Protein AF-A0A2N1MEB5-F1 (afdb_monomer)

Structure (mmCIF, N/CA/C/O backbone):
data_AF-A0A2N1MEB5-F1
#
_entry.id   AF-A0A2N1MEB5-F1
#
loop_
_atom_site.group_PDB
_atom_site.id
_atom_site.type_symbol
_atom_site.label_atom_id
_atom_site.label_alt_id
_atom_site.label_comp_id
_atom_site.label_asym_id
_atom_site.label_entity_id
_atom_site.label_seq_id
_atom_site.pdbx_PDB_ins_code
_atom_site.Cartn_x
_atom_site.Cartn_y
_atom_site.Cartn_z
_atom_site.occupancy
_atom_site.B_iso_or_equiv
_atom_site.auth_seq_id
_atom_site.auth_comp_id
_atom_site.auth_asym_id
_atom_site.auth_atom_id
_atom_site.pdbx_PDB_model_num
ATOM 1 N N . MET A 1 1 ? -6.907 27.794 24.141 1.00 29.22 1 MET A N 1
ATOM 2 C CA . MET A 1 1 ? -7.083 26.733 25.156 1.00 29.22 1 MET A CA 1
ATOM 3 C C . MET A 1 1 ? -6.067 25.647 24.835 1.00 29.22 1 MET A C 1
ATOM 5 O O . MET A 1 1 ? -6.185 25.024 23.789 1.00 29.22 1 MET A O 1
ATOM 9 N N . PHE A 1 2 ? -4.997 25.529 25.622 1.00 27.97 2 PHE A N 1
ATOM 10 C CA . PHE A 1 2 ? -3.914 24.576 25.359 1.00 27.97 2 PHE A CA 1
ATOM 11 C C . PHE A 1 2 ? -4.475 23.148 25.402 1.00 27.97 2 PHE A C 1
ATOM 13 O O . PHE A 1 2 ? -4.926 22.703 26.457 1.00 27.97 2 PHE A O 1
ATOM 20 N N . SER A 1 3 ? -4.500 22.436 24.268 1.00 36.69 3 SER A N 1
ATOM 21 C CA . SER A 1 3 ? -4.879 21.024 24.273 1.00 36.69 3 SER A CA 1
ATOM 22 C C . SER A 1 3 ? -3.822 20.273 25.074 1.00 36.69 3 SER A C 1
ATOM 24 O O . SER A 1 3 ? -2.662 20.216 24.660 1.00 36.69 3 SER A O 1
ATOM 26 N N . LYS A 1 4 ? -4.200 19.707 26.224 1.00 45.84 4 LYS A N 1
ATOM 27 C CA . LYS A 1 4 ? -3.381 18.687 26.884 1.00 45.84 4 LYS A CA 1
ATOM 28 C C . LYS A 1 4 ? -3.015 17.655 25.820 1.00 45.84 4 LYS A C 1
ATOM 30 O O . LYS A 1 4 ? -3.915 17.054 25.237 1.00 45.84 4 LYS A O 1
ATOM 35 N N . LYS A 1 5 ? -1.716 17.500 25.544 1.00 54.44 5 LYS A N 1
ATOM 36 C CA . LYS A 1 5 ? -1.195 16.428 24.690 1.00 54.44 5 LYS A CA 1
ATOM 37 C C . LYS A 1 5 ? -1.754 15.128 25.269 1.00 54.44 5 LYS A C 1
ATOM 39 O O . LYS A 1 5 ? -1.428 14.782 26.403 1.00 54.44 5 LYS A O 1
ATOM 44 N N . GLN A 1 6 ? -2.683 14.491 24.558 1.00 63.91 6 GLN A N 1
ATOM 45 C CA . GLN A 1 6 ? -3.230 13.208 24.983 1.00 63.91 6 GLN A CA 1
ATOM 46 C C . GLN A 1 6 ? -2.066 12.228 25.100 1.00 63.91 6 GLN A C 1
ATOM 48 O O . GLN A 1 6 ? -1.239 12.136 24.191 1.00 63.91 6 GLN A O 1
ATOM 53 N N . ALA A 1 7 ? -1.975 11.538 26.236 1.00 82.44 7 ALA A N 1
ATOM 54 C CA . ALA A 1 7 ? -1.003 10.474 26.408 1.00 82.44 7 ALA A CA 1
ATOM 55 C C . ALA A 1 7 ? -1.419 9.325 25.484 1.00 82.44 7 ALA A C 1
ATOM 57 O O . ALA A 1 7 ? -2.414 8.644 25.740 1.00 82.44 7 ALA A O 1
ATOM 58 N N . ILE A 1 8 ? -0.693 9.182 24.376 1.00 91.81 8 ILE A N 1
ATOM 59 C CA . ILE A 1 8 ? -0.903 8.148 23.370 1.00 91.81 8 ILE A CA 1
ATOM 60 C C . ILE A 1 8 ? 0.360 7.308 23.241 1.00 91.81 8 ILE A C 1
ATOM 62 O O . ILE A 1 8 ? 1.469 7.844 23.197 1.00 91.81 8 ILE A O 1
ATOM 66 N N . GLN A 1 9 ? 0.184 5.994 23.201 1.00 94.44 9 GLN A N 1
ATOM 67 C CA . GLN A 1 9 ? 1.266 5.023 23.177 1.00 94.44 9 GLN A CA 1
ATOM 68 C C . GLN A 1 9 ? 0.944 3.926 22.167 1.00 94.44 9 GLN A C 1
ATOM 70 O O . GLN A 1 9 ? -0.133 3.331 22.208 1.00 94.44 9 GLN A O 1
ATOM 75 N N . LEU A 1 10 ? 1.892 3.630 21.282 1.00 94.69 10 LEU A N 1
ATOM 76 C CA . LEU A 1 10 ? 1.839 2.442 20.441 1.00 94.69 10 LEU A CA 1
ATOM 77 C C . LEU A 1 10 ? 2.203 1.231 21.313 1.00 94.69 10 LEU A C 1
ATOM 79 O O . LEU A 1 10 ? 3.293 1.175 21.873 1.00 94.69 10 LEU A O 1
ATOM 83 N N . LEU A 1 11 ? 1.259 0.307 21.499 1.00 95.69 11 LEU A N 1
ATOM 84 C CA . LEU A 1 11 ? 1.476 -0.926 22.266 1.00 95.69 11 LEU A CA 1
ATOM 85 C C . LEU A 1 11 ? 1.994 -2.059 21.380 1.00 95.69 11 LEU A C 1
ATOM 87 O O . LEU A 1 11 ? 2.724 -2.925 21.849 1.00 95.69 11 LEU A O 1
ATOM 91 N N . ALA A 1 12 ? 1.564 -2.078 20.118 1.00 94.44 12 ALA A N 1
ATOM 92 C CA . ALA A 1 12 ? 2.041 -3.012 19.112 1.00 94.44 12 ALA A CA 1
ATOM 93 C C . ALA A 1 12 ? 1.973 -2.354 17.733 1.00 94.44 12 ALA A C 1
ATOM 95 O O . ALA A 1 12 ? 0.915 -1.857 17.335 1.00 94.44 12 ALA A O 1
ATOM 96 N N . THR A 1 13 ? 3.079 -2.402 16.993 1.00 90.81 13 THR A N 1
ATOM 97 C CA . THR A 1 13 ? 3.198 -1.871 15.628 1.00 90.81 13 THR A CA 1
ATOM 98 C C . THR A 1 13 ? 2.244 -2.585 14.664 1.00 90.81 13 THR A C 1
ATOM 100 O O . THR A 1 13 ? 1.648 -1.954 13.796 1.00 90.81 13 THR A O 1
ATOM 103 N N . GLY A 1 14 ? 2.028 -3.889 14.858 1.00 94.12 14 GLY A N 1
ATOM 104 C CA . GLY A 1 14 ? 1.216 -4.719 13.969 1.00 94.12 14 GLY A CA 1
ATOM 105 C C . GLY A 1 14 ? 1.955 -5.130 12.691 1.00 94.12 14 GLY A C 1
ATOM 106 O O . GLY A 1 14 ? 3.107 -4.767 12.459 1.00 94.12 14 GLY A O 1
ATOM 107 N N . ASN A 1 15 ? 1.264 -5.892 11.847 1.00 86.12 15 ASN A N 1
ATOM 108 C CA . ASN A 1 15 ? 1.834 -6.550 10.677 1.00 86.12 15 ASN A CA 1
ATOM 109 C C . ASN A 1 15 ? 1.530 -5.788 9.384 1.00 86.12 15 ASN A C 1
ATOM 111 O O . ASN A 1 15 ? 0.366 -5.514 9.058 1.00 86.12 15 ASN A O 1
ATOM 115 N N . LEU A 1 16 ? 2.575 -5.543 8.595 1.00 85.25 16 LEU A N 1
ATOM 116 C CA . LEU A 1 16 ? 2.458 -5.113 7.207 1.00 85.25 16 LEU A CA 1
ATOM 117 C C . LEU A 1 16 ? 2.219 -6.341 6.314 1.00 85.25 16 LEU A C 1
ATOM 119 O O . LEU A 1 16 ? 3.146 -6.989 5.843 1.00 85.25 16 LEU A O 1
ATOM 123 N N . VAL A 1 17 ? 0.953 -6.703 6.108 1.00 86.00 17 VAL A N 1
ATOM 124 C CA . VAL A 1 17 ? 0.573 -7.877 5.303 1.00 86.00 17 VAL A CA 1
ATOM 125 C C . VAL A 1 17 ? 0.560 -7.520 3.809 1.00 86.00 17 VAL A C 1
ATOM 127 O O . VAL A 1 17 ? -0.261 -6.678 3.423 1.00 86.00 17 VAL A O 1
ATOM 130 N N . PRO A 1 18 ? 1.378 -8.158 2.944 1.00 83.25 18 PRO A N 1
ATOM 131 C CA . PRO A 1 18 ? 1.487 -7.770 1.536 1.00 83.25 18 PRO A CA 1
ATOM 132 C C . PRO A 1 18 ? 0.168 -7.817 0.758 1.00 83.25 18 PRO A C 1
ATOM 134 O O . PRO A 1 18 ? -0.134 -6.907 -0.010 1.00 83.25 18 PRO A O 1
ATOM 137 N N . THR A 1 19 ? -0.664 -8.832 0.998 1.00 87.56 19 THR A N 1
ATOM 138 C CA . THR A 1 19 ? -1.962 -8.993 0.319 1.00 87.56 19 THR A CA 1
ATOM 139 C C . THR A 1 19 ? -2.977 -7.907 0.679 1.00 87.56 19 THR A C 1
ATOM 141 O O . THR A 1 19 ? -3.848 -7.602 -0.133 1.00 87.56 19 THR A O 1
ATOM 144 N N . LEU A 1 20 ? -2.855 -7.291 1.859 1.00 91.38 20 LEU A N 1
ATOM 145 C CA . LEU A 1 20 ? -3.718 -6.192 2.302 1.00 91.38 20 LEU A CA 1
ATOM 146 C C . LEU A 1 20 ? -3.175 -4.839 1.834 1.00 91.38 20 LEU A C 1
ATOM 148 O O . LEU A 1 20 ? -3.904 -4.040 1.253 1.00 91.38 20 LEU A O 1
ATOM 152 N N . HIS A 1 21 ? -1.880 -4.604 2.044 1.00 91.44 21 HIS A N 1
ATOM 153 C CA . HIS A 1 21 ? -1.258 -3.298 1.835 1.00 91.44 21 HIS A CA 1
ATOM 154 C C . HIS A 1 21 ? -0.842 -3.059 0.378 1.00 91.44 21 HIS A C 1
ATOM 156 O O . HIS A 1 21 ? -0.811 -1.915 -0.061 1.00 91.44 21 HIS A O 1
ATOM 162 N N . TYR A 1 22 ? -0.577 -4.105 -0.404 1.00 88.56 22 TYR A N 1
ATOM 163 C CA . TYR A 1 22 ? -0.167 -3.981 -1.810 1.00 88.56 22 TYR A CA 1
ATOM 164 C C . TYR A 1 22 ? -1.060 -4.780 -2.774 1.00 88.56 22 TYR A C 1
ATOM 166 O O . TYR A 1 22 ? -0.814 -4.818 -3.979 1.00 88.56 22 TYR A O 1
ATOM 174 N N . GLY A 1 23 ? -2.124 -5.407 -2.261 1.00 89.25 23 GLY A N 1
ATOM 175 C CA . GLY A 1 23 ? -3.100 -6.140 -3.063 1.00 89.25 23 GLY A CA 1
ATOM 176 C C . GLY A 1 23 ? -4.187 -5.259 -3.685 1.00 89.25 23 GLY A C 1
ATOM 177 O O . GLY A 1 23 ? -4.094 -4.033 -3.734 1.00 89.25 23 GLY A O 1
ATOM 178 N N . ILE A 1 24 ? -5.260 -5.911 -4.140 1.00 91.25 24 ILE A N 1
ATOM 179 C CA . ILE A 1 24 ? -6.393 -5.289 -4.851 1.00 91.25 24 ILE A CA 1
ATOM 180 C C . ILE A 1 24 ? -7.007 -4.143 -4.034 1.00 91.25 24 ILE A C 1
ATOM 182 O O . ILE A 1 24 ? -7.263 -3.067 -4.563 1.00 91.25 24 ILE A O 1
ATOM 186 N N . TYR A 1 25 ? -7.200 -4.343 -2.728 1.00 92.81 25 TYR A N 1
ATOM 187 C CA . TYR A 1 25 ? -7.874 -3.378 -1.853 1.00 92.81 25 TYR A CA 1
ATOM 188 C C . TYR A 1 25 ? -6.918 -2.484 -1.056 1.00 92.81 25 TYR A C 1
ATOM 190 O O . TYR A 1 25 ? -7.335 -1.882 -0.066 1.00 92.81 25 TYR A O 1
ATOM 198 N N . ALA A 1 26 ? -5.667 -2.338 -1.511 1.00 92.25 26 ALA A N 1
ATOM 199 C CA . ALA A 1 26 ? -4.652 -1.496 -0.874 1.00 92.25 26 ALA A CA 1
ATOM 200 C C . ALA A 1 26 ? -5.155 -0.079 -0.557 1.00 92.25 26 ALA A C 1
ATOM 202 O O . ALA A 1 26 ? -4.817 0.476 0.482 1.00 92.25 26 ALA A O 1
ATOM 203 N N . ILE A 1 27 ? -6.039 0.486 -1.387 1.00 92.56 27 ILE A N 1
ATOM 204 C CA . ILE A 1 27 ? -6.638 1.812 -1.168 1.00 92.56 27 ILE A CA 1
ATOM 205 C C . ILE A 1 27 ? -7.304 2.001 0.204 1.00 92.56 27 ILE A C 1
ATOM 207 O O . ILE A 1 27 ? -7.408 3.134 0.668 1.00 92.56 27 ILE A O 1
ATOM 211 N N . ASN A 1 28 ? -7.718 0.916 0.864 1.00 93.88 28 ASN A N 1
ATOM 212 C CA . ASN A 1 28 ? -8.342 0.952 2.186 1.00 93.88 28 ASN A CA 1
ATOM 213 C C . ASN A 1 28 ? -7.348 0.770 3.345 1.00 93.88 28 ASN A C 1
ATOM 215 O O . ASN A 1 28 ? -7.719 1.013 4.489 1.00 93.88 28 ASN A O 1
ATOM 219 N N . TRP A 1 29 ? -6.119 0.327 3.069 1.00 95.31 29 TRP A N 1
ATOM 220 C CA . TRP A 1 29 ? -5.112 -0.066 4.066 1.00 95.31 29 TRP A CA 1
ATOM 221 C C . TRP A 1 29 ? -3.995 0.970 4.252 1.00 95.31 29 TRP A C 1
ATOM 223 O O . TRP A 1 29 ? -3.068 0.758 5.031 1.00 95.31 29 TRP A O 1
ATOM 233 N N . TRP A 1 30 ? -4.105 2.116 3.581 1.00 95.06 30 TRP A N 1
ATOM 234 C CA . TRP A 1 30 ? -3.213 3.261 3.745 1.00 95.06 30 TRP A CA 1
ATOM 235 C C . TRP A 1 30 ? -4.012 4.507 4.069 1.00 95.06 30 TRP A C 1
ATOM 237 O O . TRP A 1 30 ? -5.028 4.793 3.429 1.00 95.06 30 TRP A O 1
ATOM 247 N N . MET A 1 31 ? -3.518 5.286 5.024 1.00 94.50 31 MET A N 1
ATOM 248 C CA . MET A 1 31 ? -4.082 6.586 5.332 1.00 94.50 31 MET A CA 1
ATOM 249 C C . MET A 1 31 ? -3.169 7.711 4.872 1.00 94.50 31 MET A C 1
ATOM 251 O O . MET A 1 31 ? -1.968 7.707 5.120 1.00 94.50 31 MET A O 1
ATOM 255 N N . PHE A 1 32 ? -3.780 8.691 4.214 1.00 91.75 32 PHE A N 1
ATOM 256 C CA . PHE A 1 32 ? -3.112 9.866 3.680 1.00 91.75 32 PHE A CA 1
ATOM 257 C C . PHE A 1 32 ? -3.458 11.063 4.560 1.00 91.75 32 PHE A C 1
ATOM 259 O O . PHE A 1 32 ? -4.631 11.422 4.670 1.00 91.75 32 PHE A O 1
ATOM 266 N N . ILE A 1 33 ? -2.453 11.644 5.210 1.00 87.56 33 ILE A N 1
ATOM 267 C CA . ILE A 1 33 ? -2.610 12.760 6.146 1.00 87.56 33 ILE A CA 1
ATOM 268 C C . ILE A 1 33 ? -1.815 13.947 5.626 1.00 87.56 33 ILE A C 1
ATOM 270 O O . ILE A 1 33 ? -0.619 13.837 5.365 1.00 87.56 33 ILE A O 1
ATOM 274 N N . ASP A 1 34 ? -2.462 15.099 5.509 1.00 82.06 34 ASP A N 1
ATOM 275 C CA . ASP A 1 34 ? -1.774 16.326 5.130 1.00 82.06 34 ASP A CA 1
ATOM 276 C C . ASP A 1 34 ? -1.018 16.886 6.340 1.00 82.06 34 ASP A C 1
ATOM 278 O O . ASP A 1 34 ? -1.629 17.293 7.331 1.00 82.06 34 ASP A O 1
ATOM 282 N N . ARG A 1 35 ? 0.316 16.951 6.260 1.00 71.44 35 ARG A N 1
ATOM 283 C CA . ARG A 1 35 ? 1.118 17.709 7.224 1.00 71.44 35 ARG A CA 1
ATOM 284 C C . ARG A 1 35 ? 1.343 19.116 6.690 1.00 71.44 35 ARG A C 1
ATOM 286 O O . ARG A 1 35 ? 1.830 19.314 5.575 1.00 71.44 35 ARG A O 1
ATOM 293 N N . LYS A 1 36 ? 0.975 20.107 7.502 1.00 61.53 36 LYS A N 1
ATOM 294 C CA . LYS A 1 36 ? 1.314 21.508 7.249 1.00 61.53 36 LYS A CA 1
ATOM 295 C C . LYS A 1 36 ? 2.752 21.731 7.701 1.00 61.53 36 LYS A C 1
ATOM 297 O O . LYS A 1 36 ? 2.992 21.858 8.897 1.00 61.53 36 LYS A O 1
ATOM 302 N N . MET A 1 37 ? 3.679 21.775 6.753 1.00 55.97 37 MET A N 1
ATOM 303 C CA . MET A 1 37 ? 5.021 22.302 6.988 1.00 55.97 37 MET A CA 1
ATOM 304 C C . MET A 1 37 ? 5.058 23.774 6.553 1.00 55.97 37 MET A C 1
ATOM 306 O O . MET A 1 37 ? 4.229 24.187 5.733 1.00 55.97 37 MET A O 1
ATOM 310 N N . PRO A 1 38 ? 5.984 24.595 7.079 1.00 43.81 38 PRO A N 1
ATOM 311 C CA . PRO A 1 38 ? 6.250 25.906 6.504 1.00 43.81 38 PRO A CA 1
ATOM 312 C C . PRO A 1 38 ? 6.595 25.731 5.016 1.00 43.81 38 PRO A C 1
ATOM 314 O O . PRO A 1 38 ? 7.502 24.982 4.678 1.00 43.81 38 PRO A O 1
ATOM 317 N N . ASN A 1 39 ? 5.842 26.400 4.144 1.00 45.47 39 ASN A N 1
ATOM 318 C CA . ASN A 1 39 ? 6.029 26.490 2.687 1.00 45.47 39 ASN A CA 1
ATOM 319 C C . ASN A 1 39 ? 5.695 25.263 1.815 1.00 45.47 39 ASN A C 1
ATOM 321 O O . ASN A 1 39 ? 5.613 25.436 0.602 1.00 45.47 39 ASN A O 1
ATOM 325 N N . GLU A 1 40 ? 5.374 24.087 2.367 1.00 52.78 40 GLU A N 1
ATOM 326 C CA . GLU A 1 40 ? 4.917 22.936 1.567 1.00 52.78 40 GLU A CA 1
ATOM 327 C C . GLU A 1 40 ? 3.796 22.125 2.239 1.00 52.78 40 GLU A C 1
ATOM 329 O O . GLU A 1 40 ? 3.807 21.848 3.442 1.00 52.78 40 GLU A O 1
ATOM 334 N N . LYS A 1 41 ? 2.815 21.690 1.435 1.00 56.75 41 LYS A N 1
ATOM 335 C CA . LYS A 1 41 ? 1.862 20.644 1.832 1.00 56.75 41 LYS A CA 1
ATOM 336 C C . LYS A 1 41 ? 2.467 19.292 1.481 1.00 56.75 41 LYS A C 1
ATOM 338 O O . LYS A 1 41 ? 2.412 18.878 0.325 1.00 56.75 41 LYS A O 1
ATOM 343 N N . LYS A 1 42 ? 3.006 18.589 2.476 1.00 68.19 42 LYS A N 1
ATOM 344 C CA . LYS A 1 42 ? 3.476 17.213 2.296 1.00 68.19 42 LYS A CA 1
ATOM 345 C C . LYS A 1 42 ? 2.400 16.252 2.784 1.00 68.19 42 LYS A C 1
ATOM 347 O O . LYS A 1 42 ? 2.045 16.248 3.963 1.00 68.19 42 LYS A O 1
ATOM 352 N N . GLN A 1 43 ? 1.864 15.449 1.870 1.00 79.69 43 GLN A N 1
ATOM 353 C CA . GLN A 1 43 ? 0.954 14.369 2.225 1.00 79.69 43 GLN A CA 1
ATOM 354 C C . GLN A 1 43 ? 1.773 13.173 2.715 1.00 79.69 43 GLN A C 1
ATOM 356 O O . GLN A 1 43 ? 2.640 12.664 2.007 1.00 79.69 43 GLN A O 1
ATOM 361 N N . MET A 1 44 ? 1.511 12.741 3.941 1.00 84.88 44 MET A N 1
ATOM 362 C CA . MET A 1 44 ? 2.125 11.574 4.553 1.00 84.88 44 MET A CA 1
ATOM 363 C C . MET A 1 44 ? 1.241 10.351 4.321 1.00 84.88 44 MET A C 1
ATOM 365 O O . MET A 1 44 ? 0.037 10.412 4.558 1.00 84.88 44 MET A O 1
ATOM 369 N N . CYS A 1 45 ? 1.839 9.249 3.877 1.00 90.94 45 CYS A N 1
ATOM 370 C CA . CYS A 1 45 ? 1.173 7.960 3.726 1.00 90.94 45 CYS A CA 1
ATOM 371 C C . CYS A 1 45 ? 1.557 7.067 4.908 1.00 90.94 45 CYS A C 1
ATOM 373 O O . CYS A 1 45 ? 2.743 6.915 5.187 1.00 90.94 45 CYS A O 1
ATOM 375 N N . ILE A 1 46 ? 0.573 6.524 5.623 1.00 94.19 46 ILE A N 1
ATOM 376 C CA . ILE A 1 46 ? 0.781 5.728 6.838 1.00 94.19 46 ILE A CA 1
ATOM 377 C C . ILE A 1 46 ? 0.027 4.400 6.695 1.00 94.19 46 ILE A C 1
ATOM 379 O O . ILE A 1 46 ? -1.166 4.428 6.373 1.00 94.19 46 ILE A O 1
ATOM 383 N N . PRO A 1 47 ? 0.676 3.243 6.920 1.00 95.06 47 PRO A N 1
ATOM 384 C CA . PRO A 1 47 ? 0.013 1.949 6.814 1.00 95.06 47 PRO A CA 1
ATOM 385 C C . PRO A 1 47 ? -0.940 1.713 7.989 1.00 95.06 47 PRO A C 1
ATOM 387 O O . PRO A 1 47 ? -0.612 1.979 9.146 1.00 95.06 47 PRO A O 1
ATOM 390 N N . LEU A 1 48 ? -2.108 1.145 7.701 1.00 96.88 48 LEU A N 1
ATOM 391 C CA . LEU A 1 48 ? -3.058 0.664 8.703 1.00 96.88 48 LEU A CA 1
ATOM 392 C C . LEU A 1 48 ? -2.752 -0.803 9.022 1.00 96.88 48 LEU A C 1
ATOM 394 O O . LEU A 1 48 ? -3.421 -1.712 8.544 1.00 96.88 48 LEU A O 1
ATOM 398 N N . ARG A 1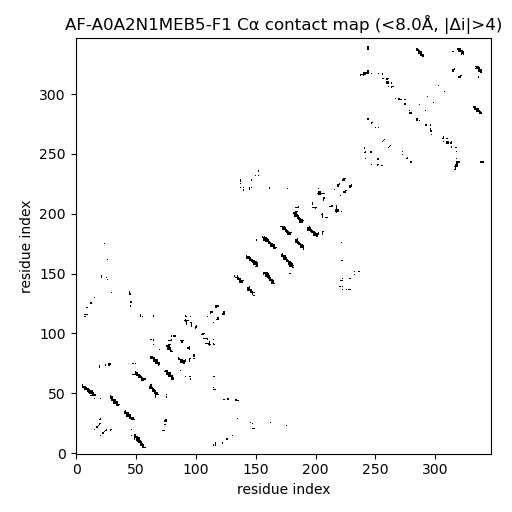 49 ? -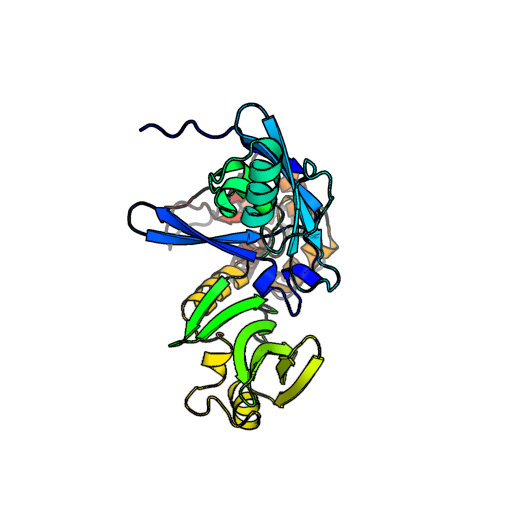1.708 -1.043 9.817 1.00 95.12 49 ARG A N 1
ATOM 399 C CA . ARG A 1 49 ? -1.170 -2.392 10.045 1.00 95.12 49 ARG A CA 1
ATOM 400 C C . ARG A 1 49 ? -2.162 -3.319 10.750 1.00 95.12 49 ARG A C 1
ATOM 402 O O . ARG A 1 49 ? -2.828 -2.940 11.715 1.00 95.12 49 ARG A O 1
ATOM 409 N N . LEU A 1 50 ? -2.212 -4.576 10.312 1.00 94.69 50 LEU A N 1
ATOM 410 C CA . LEU A 1 50 ? -3.073 -5.591 10.916 1.00 94.69 50 LEU A CA 1
ATOM 411 C C . LEU A 1 50 ? -2.595 -5.901 12.342 1.00 94.69 50 LEU A C 1
ATOM 413 O O . LEU A 1 50 ? -1.413 -6.150 12.553 1.00 94.69 50 LEU A O 1
ATOM 417 N N . ASN A 1 51 ? -3.504 -5.929 13.316 1.00 95.31 51 ASN A N 1
ATOM 418 C CA . ASN A 1 51 ? -3.204 -6.076 14.747 1.00 95.31 51 ASN A CA 1
ATOM 419 C C . ASN A 1 51 ? -2.376 -4.934 15.359 1.00 95.31 51 ASN A C 1
ATOM 421 O O . ASN A 1 51 ? -1.857 -5.093 16.464 1.00 95.31 51 ASN A O 1
ATOM 425 N N . MET A 1 52 ? -2.285 -3.775 14.698 1.00 97.00 52 MET A N 1
ATOM 426 C CA . MET A 1 52 ? -1.771 -2.559 15.332 1.00 97.00 52 MET A CA 1
ATOM 427 C C . MET A 1 52 ? -2.614 -2.229 16.567 1.00 97.00 52 MET A C 1
ATOM 429 O O . MET A 1 52 ? -3.845 -2.241 16.484 1.00 97.00 52 MET A O 1
ATOM 433 N N . ARG A 1 53 ? -1.967 -1.934 17.700 1.00 97.44 53 ARG A N 1
ATOM 434 C CA . ARG A 1 53 ? -2.630 -1.588 18.969 1.00 97.44 53 ARG A CA 1
ATOM 435 C C . ARG A 1 53 ? -2.113 -0.264 19.496 1.00 97.44 53 ARG A C 1
ATOM 437 O O . ARG A 1 53 ? -0.918 -0.120 19.745 1.00 97.44 53 ARG A O 1
ATOM 444 N N . VAL A 1 54 ? -3.023 0.671 19.729 1.00 96.88 54 VAL A N 1
ATOM 445 C CA . VAL A 1 54 ? -2.716 1.991 20.286 1.00 96.88 54 VAL A CA 1
ATOM 446 C C . VAL A 1 54 ? -3.506 2.188 21.565 1.00 96.88 54 VAL A C 1
ATOM 448 O O . VAL A 1 54 ? -4.716 1.976 21.593 1.00 96.88 54 VAL A O 1
ATOM 451 N N . GLN A 1 55 ? -2.815 2.603 22.620 1.00 95.75 55 GLN A N 1
ATOM 452 C CA . GLN A 1 55 ? -3.420 3.015 23.873 1.00 95.75 55 GLN A CA 1
ATOM 453 C C . GLN A 1 55 ? -3.508 4.533 23.930 1.00 95.75 55 GLN A C 1
ATOM 455 O O . GLN A 1 55 ? -2.524 5.225 23.680 1.00 95.75 55 GLN A O 1
ATOM 460 N N . LEU A 1 56 ? -4.663 5.040 24.339 1.00 93.81 56 LEU A N 1
ATOM 461 C CA . LEU A 1 56 ? -4.878 6.447 24.633 1.00 93.81 56 LEU A CA 1
ATOM 462 C C . LEU A 1 56 ? -5.628 6.606 25.954 1.00 93.81 56 LEU A C 1
ATOM 464 O O . LEU A 1 56 ? -6.456 5.771 26.316 1.00 93.81 56 LEU A O 1
ATOM 468 N N . GLU A 1 57 ? -5.349 7.687 26.675 1.00 93.06 57 GLU A N 1
ATOM 469 C CA . GLU A 1 57 ? -6.073 8.021 27.900 1.00 93.06 57 GLU A CA 1
ATOM 470 C C . GLU A 1 57 ? -7.117 9.113 27.641 1.00 93.06 57 GLU A C 1
ATOM 472 O O . GLU A 1 57 ? -6.789 10.237 27.253 1.00 93.06 57 GLU A O 1
ATOM 477 N N . LEU A 1 58 ? -8.387 8.788 27.891 1.00 91.12 58 LEU A N 1
ATOM 478 C CA . LEU A 1 58 ? -9.520 9.702 27.782 1.00 91.12 58 LEU A CA 1
ATOM 479 C C . LEU A 1 58 ? -10.281 9.708 29.104 1.00 91.12 58 LEU A C 1
ATOM 481 O O . LEU A 1 58 ? -10.661 8.658 29.611 1.00 91.12 58 LEU A O 1
ATOM 485 N N . ASN A 1 59 ? -10.516 10.894 29.669 1.00 90.38 59 ASN A N 1
ATOM 486 C CA . ASN A 1 59 ? -11.185 11.045 30.966 1.00 90.38 59 ASN A CA 1
ATOM 487 C C . ASN A 1 59 ? -10.580 10.146 32.071 1.00 90.38 59 ASN A C 1
ATOM 489 O O . ASN A 1 59 ? -11.300 9.445 32.779 1.00 90.38 59 ASN A O 1
ATOM 493 N N . LYS A 1 60 ? -9.240 10.126 32.173 1.00 89.75 60 LYS A N 1
ATOM 494 C CA . LYS A 1 60 ? -8.465 9.287 33.113 1.00 89.75 60 LYS A CA 1
ATOM 495 C C . LYS A 1 60 ? -8.680 7.774 32.957 1.00 89.75 60 LYS A C 1
ATOM 497 O O . LYS A 1 60 ? -8.324 7.004 33.842 1.00 89.75 60 LYS A O 1
ATOM 502 N N . THR A 1 61 ? -9.274 7.343 31.848 1.00 90.56 61 THR A N 1
ATOM 503 C CA . THR A 1 61 ? -9.531 5.937 31.535 1.00 90.56 61 THR A CA 1
ATOM 504 C C . THR A 1 61 ? -8.749 5.551 30.293 1.00 90.56 61 THR A C 1
ATOM 506 O O . THR A 1 61 ? -8.692 6.306 29.322 1.00 90.56 61 THR A O 1
ATOM 509 N N . LYS A 1 62 ? -8.121 4.376 30.330 1.00 93.56 62 LYS A N 1
ATOM 510 C CA . LYS A 1 62 ? -7.348 3.850 29.206 1.00 93.56 62 LYS A CA 1
ATOM 511 C C . LYS A 1 62 ? -8.278 3.186 28.198 1.00 93.56 62 LYS A C 1
ATOM 513 O O . LYS A 1 62 ? -9.098 2.339 28.546 1.00 93.56 62 LYS A O 1
ATOM 518 N N . PHE A 1 63 ? -8.106 3.563 26.943 1.00 94.62 63 PHE A N 1
ATOM 519 C CA . PHE A 1 63 ? -8.734 2.947 25.788 1.00 94.62 63 PHE A CA 1
ATOM 520 C C . PHE A 1 63 ? -7.634 2.296 24.969 1.00 94.62 63 PHE A C 1
ATOM 522 O O . PHE A 1 63 ? -6.591 2.909 24.749 1.00 94.62 63 PHE A O 1
ATOM 529 N N . ILE A 1 64 ? -7.865 1.070 24.512 1.00 95.88 64 ILE A N 1
ATOM 530 C CA . ILE A 1 64 ? -6.981 0.407 23.555 1.00 95.88 64 ILE A CA 1
ATOM 531 C C . ILE A 1 64 ? -7.770 0.212 22.271 1.00 95.88 64 ILE A C 1
ATOM 533 O O . ILE A 1 64 ? -8.858 -0.363 22.285 1.00 95.88 64 ILE A O 1
ATOM 537 N N . VAL A 1 65 ? -7.234 0.723 21.169 1.00 96.44 65 VAL A N 1
ATOM 538 C CA . VAL A 1 65 ? -7.789 0.544 19.830 1.00 96.44 65 VAL A CA 1
ATOM 539 C C . VAL A 1 65 ? -6.906 -0.429 19.078 1.00 96.44 65 VAL A C 1
ATOM 541 O O . VAL A 1 65 ? -5.698 -0.217 18.972 1.00 96.44 65 VAL A O 1
ATOM 544 N N . ARG A 1 66 ? -7.521 -1.482 18.545 1.00 96.81 66 ARG A N 1
ATOM 545 C CA . ARG A 1 66 ? -6.867 -2.496 17.729 1.00 96.81 66 ARG A CA 1
ATOM 546 C C . ARG A 1 66 ? -7.415 -2.468 16.310 1.00 96.81 66 ARG A C 1
ATOM 548 O O . ARG A 1 66 ? -8.632 -2.514 16.117 1.00 96.81 66 ARG A O 1
ATOM 555 N N . ILE A 1 67 ? -6.519 -2.425 15.328 1.00 96.19 67 ILE A N 1
ATOM 556 C CA . ILE A 1 67 ? -6.869 -2.619 13.919 1.00 96.19 67 ILE A CA 1
ATOM 557 C C . ILE A 1 67 ? -6.964 -4.120 13.660 1.00 96.19 67 ILE A C 1
ATOM 559 O O . ILE A 1 67 ? -6.039 -4.875 13.953 1.00 96.19 67 ILE A O 1
ATOM 563 N N . VAL A 1 68 ? -8.086 -4.556 13.109 1.00 94.12 68 VAL A N 1
ATOM 564 C CA . VAL A 1 68 ? -8.345 -5.943 12.726 1.00 94.12 68 VAL A CA 1
ATOM 565 C C . VAL A 1 68 ? -8.695 -6.004 11.248 1.00 94.12 68 VAL A C 1
ATOM 567 O O . VAL A 1 68 ? -8.980 -4.990 10.614 1.00 94.12 68 VAL A O 1
ATOM 570 N N . SER A 1 69 ? -8.690 -7.205 10.691 1.00 88.00 69 SER A N 1
ATOM 571 C CA . SER A 1 69 ? -9.306 -7.417 9.392 1.00 88.00 69 SER A CA 1
ATOM 572 C C . SER A 1 69 ? -10.814 -7.498 9.587 1.00 88.00 69 SER A C 1
ATOM 574 O O . SER A 1 69 ? -11.271 -8.261 10.440 1.00 88.00 69 SER A O 1
ATOM 576 N N . ALA A 1 70 ? -11.589 -6.703 8.847 1.00 78.50 70 ALA A N 1
ATOM 577 C CA . ALA A 1 70 ? -13.025 -6.949 8.760 1.00 78.50 70 ALA A CA 1
ATOM 578 C C . ALA A 1 70 ? -13.268 -8.331 8.121 1.00 78.50 70 ALA A C 1
ATOM 580 O O . ALA A 1 70 ? -12.368 -8.878 7.482 1.00 78.50 70 ALA A O 1
ATOM 581 N N . GLU A 1 71 ? -14.475 -8.888 8.264 1.00 69.31 71 GLU A N 1
ATOM 582 C CA . GLU A 1 71 ? -14.823 -10.258 7.829 1.00 69.31 71 GLU A CA 1
ATOM 583 C C . GLU A 1 71 ? -14.444 -10.591 6.372 1.00 69.31 71 GLU A C 1
ATOM 585 O O . GLU A 1 71 ? -14.323 -11.757 6.013 1.00 69.31 71 GLU A O 1
ATOM 590 N N . ASP A 1 72 ? -14.225 -9.583 5.527 1.00 71.12 72 ASP A N 1
ATOM 591 C CA . ASP A 1 72 ? -13.907 -9.741 4.113 1.00 71.12 72 ASP A CA 1
ATOM 592 C C . ASP A 1 72 ? -12.469 -9.413 3.700 1.00 71.12 72 ASP A C 1
ATOM 594 O O . ASP A 1 72 ? -12.162 -9.460 2.508 1.00 71.12 72 ASP A O 1
ATOM 598 N N . ASN A 1 73 ? -11.588 -9.065 4.643 1.00 70.62 73 ASN A N 1
ATOM 599 C CA . ASN A 1 73 ? -10.206 -8.650 4.383 1.00 70.62 73 ASN A CA 1
ATOM 600 C C . ASN A 1 73 ? -10.041 -7.481 3.384 1.00 70.62 73 ASN A C 1
ATOM 602 O O . ASN A 1 73 ? -8.924 -7.170 2.969 1.00 70.62 73 ASN A O 1
ATOM 606 N N . MET A 1 74 ? -11.115 -6.787 2.992 1.00 82.00 74 MET A N 1
ATOM 607 C CA . MET A 1 74 ? -11.029 -5.671 2.043 1.00 82.00 74 MET A CA 1
ATOM 608 C C . MET A 1 74 ? -10.688 -4.360 2.730 1.00 82.00 74 MET A C 1
ATOM 610 O O . MET A 1 74 ? -10.141 -3.449 2.105 1.00 82.00 74 MET A O 1
ATOM 614 N N . LYS A 1 75 ? -11.116 -4.228 3.984 1.00 89.88 75 LYS A N 1
ATOM 615 C CA . LYS A 1 75 ? -11.056 -2.992 4.750 1.00 89.88 75 LYS A CA 1
ATOM 616 C C . LYS A 1 75 ? -10.583 -3.289 6.169 1.00 89.88 75 LYS A C 1
ATOM 618 O O . LYS A 1 75 ? -10.915 -4.345 6.716 1.00 89.88 75 LYS A O 1
ATOM 623 N N . PRO A 1 76 ? -9.864 -2.347 6.787 1.00 94.62 76 PRO A N 1
ATOM 624 C CA . PRO A 1 76 ? -9.577 -2.426 8.204 1.00 94.62 76 PRO A CA 1
ATOM 625 C C . PRO A 1 76 ? -10.878 -2.307 9.004 1.00 94.62 76 PRO A C 1
ATOM 627 O O . PRO A 1 76 ? -11.701 -1.420 8.762 1.00 94.62 76 PRO A O 1
ATOM 630 N N . GLY A 1 77 ? -11.044 -3.204 9.967 1.00 95.31 77 GLY A N 1
ATOM 631 C CA . GLY A 1 77 ? -11.983 -3.068 11.070 1.00 95.31 77 GLY A CA 1
ATOM 632 C C . GLY A 1 77 ? -11.275 -2.505 12.299 1.00 95.31 77 GLY A C 1
ATOM 633 O O . GLY A 1 77 ? -10.058 -2.623 12.445 1.00 95.31 77 GLY A O 1
ATOM 634 N N . TYR A 1 78 ? -12.035 -1.899 13.205 1.00 95.31 78 TYR A N 1
ATOM 635 C CA . TYR A 1 78 ? -11.487 -1.277 14.409 1.00 95.31 78 TYR A CA 1
ATOM 636 C C . TYR A 1 78 ? -12.236 -1.770 15.632 1.00 95.31 78 TYR A C 1
ATOM 638 O O . TYR A 1 78 ? -13.457 -1.661 15.698 1.00 95.31 78 TYR A O 1
ATOM 646 N N . VAL A 1 79 ? -11.503 -2.283 16.611 1.00 95.00 79 VAL A N 1
ATOM 647 C CA . VAL A 1 79 ? -12.056 -2.728 17.889 1.00 95.00 79 VAL A CA 1
ATOM 648 C C . VAL A 1 79 ? -11.511 -1.824 18.977 1.00 95.00 79 VAL A C 1
ATOM 650 O O . VAL A 1 79 ? -10.304 -1.598 19.050 1.00 95.00 79 VAL A O 1
ATOM 653 N N . CYS A 1 80 ? -12.389 -1.313 19.834 1.00 94.88 80 CYS A N 1
ATOM 654 C CA . CYS A 1 80 ? -11.961 -0.754 21.106 1.00 94.88 80 CYS A CA 1
ATOM 655 C C . CYS A 1 80 ? -12.036 -1.868 22.152 1.00 94.88 80 CYS A C 1
ATOM 657 O O . CYS A 1 80 ? -13.113 -2.390 22.403 1.00 94.88 80 CYS A O 1
ATOM 659 N N . GLU A 1 81 ? -10.911 -2.254 22.748 1.00 93.00 81 GLU A N 1
ATOM 660 C CA . GLU A 1 81 ? -10.858 -3.389 23.686 1.00 93.00 81 GLU A CA 1
ATOM 661 C C . GLU A 1 81 ? -11.601 -3.107 24.999 1.00 93.00 81 GLU A C 1
ATOM 663 O O . GLU A 1 81 ? -12.000 -4.034 25.694 1.00 93.00 81 GLU A O 1
ATOM 668 N N . SER A 1 82 ? -11.844 -1.831 25.309 1.00 84.06 82 SER A N 1
ATOM 669 C CA . SER A 1 82 ? -12.700 -1.410 26.423 1.00 84.06 82 SER A CA 1
ATOM 670 C C . SER A 1 82 ? -14.200 -1.499 26.089 1.00 84.06 82 SER A C 1
ATOM 672 O O . SER A 1 82 ? -15.031 -1.189 26.941 1.00 84.06 82 SER A O 1
ATOM 674 N N . ASP A 1 83 ? -14.571 -1.865 24.854 1.00 82.00 83 ASP A N 1
ATOM 675 C CA . ASP A 1 83 ? -15.961 -2.111 24.468 1.00 82.00 83 ASP A CA 1
ATOM 676 C C . ASP A 1 83 ? -16.415 -3.489 24.950 1.00 82.00 83 ASP A C 1
ATOM 678 O O . ASP A 1 83 ? -15.969 -4.521 24.448 1.00 82.00 83 ASP A O 1
ATOM 682 N N . VAL A 1 84 ? -17.371 -3.498 25.876 1.00 75.81 84 VAL A N 1
ATOM 683 C CA . VAL A 1 84 ? -17.973 -4.719 26.428 1.00 75.81 84 VAL A CA 1
ATOM 684 C C . VAL A 1 84 ? -18.616 -5.578 25.335 1.00 75.81 84 VAL A C 1
ATOM 686 O O . VAL A 1 84 ? -18.637 -6.800 25.443 1.00 75.81 84 VAL A O 1
ATOM 689 N N . ALA A 1 85 ? -19.118 -4.960 24.262 1.00 79.12 85 ALA A N 1
ATOM 690 C CA . ALA A 1 85 ? -19.747 -5.685 23.164 1.00 79.12 85 ALA A CA 1
ATOM 691 C C . ALA A 1 85 ? -18.741 -6.262 22.149 1.00 79.12 85 ALA A C 1
ATOM 693 O O . ALA A 1 85 ? -19.170 -6.937 21.215 1.00 79.12 85 ALA A O 1
ATOM 694 N N . ALA A 1 86 ? -17.440 -5.964 22.296 1.00 78.50 86 ALA A N 1
ATOM 695 C CA . ALA A 1 86 ? -16.358 -6.389 21.401 1.00 78.50 86 ALA A CA 1
ATOM 696 C C . ALA A 1 86 ? -16.668 -6.179 19.903 1.00 78.50 86 ALA A C 1
ATOM 698 O O . ALA A 1 86 ? -16.268 -6.971 19.047 1.00 78.50 86 ALA A O 1
ATOM 699 N N . LYS A 1 87 ? -17.410 -5.112 19.575 1.00 90.06 87 LYS A N 1
ATOM 700 C CA . LYS A 1 87 ? -17.873 -4.850 18.211 1.00 90.06 87 LYS A CA 1
ATOM 701 C C . LYS A 1 87 ? -16.721 -4.408 17.315 1.00 90.06 87 LYS A C 1
ATOM 703 O O . LYS A 1 87 ? -15.826 -3.671 17.732 1.00 90.06 87 LYS A O 1
ATOM 708 N N . ILE A 1 88 ? -16.799 -4.814 16.050 1.00 92.31 88 ILE A N 1
ATOM 709 C CA . ILE A 1 88 ? -15.940 -4.303 14.984 1.00 92.31 88 ILE A CA 1
ATOM 710 C C . ILE A 1 88 ? -16.626 -3.084 14.365 1.00 92.31 88 ILE A C 1
ATOM 712 O O . ILE A 1 88 ? -17.761 -3.161 13.896 1.00 92.31 88 ILE A O 1
ATOM 716 N N . TYR A 1 89 ? -15.927 -1.955 14.365 1.00 93.31 89 TYR A N 1
ATOM 717 C CA . TYR A 1 89 ? -16.384 -0.687 13.805 1.00 93.31 89 TYR A CA 1
ATOM 718 C C . TYR A 1 89 ? -15.684 -0.373 12.482 1.00 93.31 89 TYR A C 1
ATOM 720 O O . TYR A 1 89 ? -14.603 -0.892 12.196 1.00 93.31 89 TYR A O 1
ATOM 728 N N . LEU A 1 90 ? -16.279 0.527 11.692 1.00 91.62 90 LEU A N 1
ATOM 729 C CA . LEU A 1 90 ? -15.765 0.907 10.371 1.00 91.62 90 LEU A CA 1
ATOM 730 C C . LEU A 1 90 ? -14.643 1.954 10.438 1.00 91.62 90 LEU A C 1
ATOM 732 O O . LEU A 1 90 ? -13.970 2.209 9.442 1.00 91.62 90 LEU A O 1
ATOM 736 N N . SER A 1 91 ? -14.442 2.589 11.597 1.00 94.06 91 SER A N 1
ATOM 737 C CA . SER A 1 91 ? -13.360 3.553 11.816 1.00 94.06 91 SER A CA 1
ATOM 738 C C . SER A 1 91 ? -12.894 3.578 13.272 1.00 94.06 91 SER A C 1
ATOM 740 O O . SER A 1 91 ? -13.675 3.322 14.190 1.00 94.06 91 SER A O 1
ATOM 742 N N . ALA A 1 92 ? -11.638 3.978 13.495 1.00 94.88 92 ALA A N 1
ATOM 743 C CA . ALA A 1 92 ? -11.097 4.197 14.839 1.00 94.88 92 ALA A CA 1
ATOM 744 C C . ALA A 1 92 ? -11.876 5.272 15.622 1.00 94.88 92 ALA A C 1
ATOM 746 O O . ALA A 1 92 ? -12.109 5.118 16.820 1.00 94.88 92 ALA A O 1
ATOM 747 N N . SER A 1 93 ? -12.331 6.333 14.937 1.00 95.06 93 SER A N 1
ATOM 748 C CA . SER A 1 93 ? -13.226 7.344 15.517 1.00 95.06 93 SER A CA 1
ATOM 749 C C . SER A 1 93 ? -14.498 6.718 16.062 1.00 95.06 93 SER A C 1
ATOM 751 O O . SER A 1 93 ? -14.902 7.015 17.180 1.00 95.06 93 SER A O 1
ATOM 753 N N . GLU A 1 94 ? -15.161 5.889 15.259 1.00 94.75 94 GLU A N 1
ATOM 754 C CA . GLU A 1 94 ? -16.417 5.269 15.657 1.00 94.75 94 GLU A CA 1
ATOM 755 C C . GLU A 1 94 ? -16.213 4.330 16.847 1.00 94.75 94 GLU A C 1
ATOM 757 O O . GLU A 1 94 ? -16.970 4.435 17.813 1.00 94.75 94 GLU A O 1
ATOM 762 N N . ALA A 1 95 ? -15.164 3.501 16.804 1.00 94.69 95 ALA A N 1
ATOM 763 C CA . ALA A 1 95 ? -14.820 2.589 17.888 1.00 94.69 95 ALA A CA 1
ATOM 764 C C . ALA A 1 95 ? -14.652 3.331 19.216 1.00 94.69 95 ALA A C 1
ATOM 766 O O . ALA A 1 95 ? -15.313 3.007 20.197 1.00 94.69 95 ALA A O 1
ATOM 767 N N . VAL A 1 96 ? -13.831 4.383 19.246 1.00 94.81 96 VAL A N 1
ATOM 768 C CA . VAL A 1 96 ? -13.596 5.137 20.483 1.00 94.81 96 VAL A CA 1
ATOM 769 C C . VAL A 1 96 ? -14.818 5.934 20.910 1.00 94.81 96 VAL A C 1
ATOM 771 O O . VAL A 1 96 ? -15.172 5.902 22.083 1.00 94.81 96 VAL A O 1
ATOM 774 N N . ASN A 1 97 ? -15.488 6.635 19.993 1.00 94.44 97 ASN A N 1
ATOM 775 C CA . ASN A 1 97 ? -16.598 7.516 20.360 1.00 94.44 97 ASN A CA 1
ATOM 776 C C . ASN A 1 97 ? -17.802 6.736 20.893 1.00 94.44 97 ASN A C 1
ATOM 778 O O . ASN A 1 97 ? -18.443 7.187 21.842 1.00 94.44 97 ASN A O 1
ATOM 782 N N . LYS A 1 98 ? -18.110 5.565 20.318 1.00 94.00 98 LYS A N 1
ATOM 783 C CA . LYS A 1 98 ? -19.190 4.710 20.826 1.00 94.00 98 LYS A CA 1
ATOM 784 C C . LYS A 1 98 ? -18.838 4.122 22.188 1.00 94.00 98 LYS A C 1
ATOM 786 O O . LYS A 1 98 ? -19.650 4.244 23.102 1.00 94.00 98 LYS A O 1
ATOM 791 N N . THR A 1 99 ? -17.632 3.583 22.363 1.00 93.69 99 THR A N 1
ATOM 792 C CA . THR A 1 99 ? -17.195 3.061 23.667 1.00 93.69 99 THR A CA 1
ATOM 793 C C . THR A 1 99 ? -17.158 4.154 24.732 1.00 93.69 99 THR A C 1
ATOM 795 O O . THR A 1 99 ? -17.668 3.963 25.832 1.00 93.69 99 THR A O 1
ATOM 798 N N . TYR A 1 100 ? -16.633 5.335 24.403 1.00 93.75 100 TYR A N 1
ATOM 799 C CA . TYR A 1 100 ? -16.587 6.481 25.310 1.00 93.75 100 TYR A CA 1
ATOM 800 C C . TYR A 1 100 ? -17.990 6.940 25.730 1.00 93.75 100 TYR A C 1
ATOM 802 O O . TYR A 1 100 ? -18.243 7.150 26.917 1.00 93.75 100 TYR A O 1
ATOM 810 N N . ASN A 1 101 ? -18.925 7.045 24.779 1.00 93.38 101 ASN A N 1
ATOM 811 C CA . ASN A 1 101 ? -20.310 7.396 25.083 1.00 93.38 101 ASN A CA 1
ATOM 812 C C . ASN A 1 101 ? -20.998 6.334 25.951 1.00 93.38 101 ASN A C 1
ATOM 814 O O . ASN A 1 101 ? -21.744 6.696 26.851 1.00 93.38 101 ASN A O 1
ATOM 818 N N . ASN A 1 102 ? -20.727 5.046 25.731 1.00 91.62 102 ASN A N 1
ATOM 819 C CA . ASN A 1 102 ? -21.295 3.973 26.550 1.00 91.62 102 ASN A CA 1
ATOM 820 C C . ASN A 1 102 ? -20.763 3.994 27.992 1.00 91.62 102 ASN A C 1
ATOM 822 O O . ASN A 1 102 ? -21.522 3.734 28.919 1.00 91.62 102 ASN A O 1
ATOM 826 N N . LEU A 1 103 ? -19.481 4.322 28.188 1.00 91.62 103 LEU A N 1
ATOM 827 C CA . LEU A 1 103 ? -18.857 4.357 29.515 1.00 91.62 103 LEU A CA 1
ATOM 828 C C . LEU A 1 103 ? -19.217 5.612 30.324 1.00 91.62 103 LEU A C 1
ATOM 830 O O . LEU A 1 103 ? -19.348 5.532 31.541 1.00 91.62 103 LEU A O 1
ATOM 834 N N . PHE A 1 104 ? -19.368 6.768 29.670 1.00 92.75 104 PHE A N 1
ATOM 835 C CA . PHE A 1 104 ? -19.519 8.060 30.360 1.00 92.75 104 PHE A CA 1
ATOM 836 C C . PHE A 1 104 ? -20.819 8.808 30.057 1.00 92.75 104 PHE A C 1
ATOM 838 O O . PHE A 1 104 ? -21.002 9.915 30.559 1.00 92.75 104 PHE A O 1
ATOM 845 N N . ASN A 1 105 ? -21.696 8.256 29.213 1.00 92.31 105 ASN A N 1
ATOM 846 C CA . ASN A 1 105 ? -22.893 8.933 28.704 1.00 92.31 105 ASN A CA 1
ATOM 847 C C . ASN A 1 105 ? -22.586 10.331 28.120 1.00 92.31 105 ASN A C 1
ATOM 849 O O . ASN A 1 105 ? -23.293 11.310 28.364 1.00 92.31 105 ASN A O 1
ATOM 853 N N . ASN A 1 106 ? -21.475 10.440 27.382 1.00 90.94 106 ASN A N 1
ATOM 854 C CA . ASN A 1 106 ? -20.948 11.694 26.851 1.00 90.94 106 ASN A CA 1
ATOM 855 C C . ASN A 1 106 ? -20.665 11.586 25.344 1.00 90.94 106 ASN A C 1
ATOM 857 O O . ASN A 1 106 ? -20.007 10.659 24.877 1.00 90.94 106 ASN A O 1
ATOM 861 N N . LYS A 1 107 ? -21.114 12.594 24.588 1.00 90.31 107 LYS A N 1
ATOM 862 C CA . LYS A 1 107 ? -21.051 12.652 23.119 1.00 90.31 107 LYS A CA 1
ATOM 863 C C . LYS A 1 107 ? -19.811 13.362 22.561 1.00 90.31 107 LYS A C 1
ATOM 865 O O . LYS A 1 107 ? -19.815 13.754 21.391 1.00 90.31 107 LYS A O 1
ATOM 870 N N . THR A 1 108 ? -18.770 13.557 23.371 1.00 89.25 108 THR A N 1
ATOM 871 C CA . THR A 1 108 ? -17.473 14.073 22.903 1.00 89.25 108 THR A CA 1
ATOM 872 C C . THR A 1 108 ? -16.968 13.228 21.735 1.00 89.25 108 THR A C 1
ATOM 874 O O . THR A 1 108 ? -17.055 12.002 21.763 1.00 89.25 108 THR A O 1
ATOM 877 N N . ARG A 1 109 ? -16.461 13.889 20.688 1.00 92.38 109 ARG A N 1
ATOM 878 C CA . ARG A 1 109 ? -15.976 13.225 19.476 1.00 92.38 109 ARG A CA 1
ATOM 879 C C . ARG A 1 109 ? -14.464 13.336 19.360 1.00 92.38 109 ARG A C 1
ATOM 881 O O . ARG A 1 109 ? -13.908 14.428 19.419 1.00 92.38 109 ARG A O 1
ATOM 888 N N . TYR A 1 110 ? -13.839 12.199 19.103 1.00 92.88 110 TYR A N 1
ATOM 889 C CA . TYR A 1 110 ? -12.421 12.038 18.844 1.00 92.88 110 TYR A CA 1
ATOM 890 C C . TYR A 1 110 ? -12.182 11.640 17.382 1.00 92.88 110 TYR A C 1
ATOM 892 O O . TYR A 1 110 ? -12.940 10.863 16.783 1.00 92.88 110 TYR A O 1
ATOM 900 N N . SER A 1 111 ? -11.129 12.215 16.805 1.00 93.50 111 SER A N 1
ATOM 901 C CA . SER A 1 111 ? -10.698 12.000 15.421 1.00 93.50 111 SER A CA 1
ATOM 902 C C . SER A 1 111 ? -9.899 10.704 15.290 1.00 93.50 111 SER A C 1
ATOM 904 O O . SER A 1 111 ? -9.048 10.424 16.127 1.00 93.50 111 SER A O 1
ATOM 906 N N . GLY A 1 112 ? -10.145 9.927 14.236 1.00 93.00 112 GLY A N 1
ATOM 907 C CA . GLY A 1 112 ? -9.533 8.619 14.006 1.00 93.00 112 GLY A CA 1
ATOM 908 C C . GLY A 1 112 ? -8.011 8.698 13.899 1.00 93.00 112 GLY A C 1
ATOM 909 O O . GLY A 1 112 ? -7.341 7.987 14.643 1.00 93.00 112 GLY A O 1
ATOM 910 N N . PRO A 1 113 ? -7.452 9.591 13.058 1.00 92.75 113 PRO A N 1
ATOM 911 C CA . PRO A 1 113 ? -6.011 9.813 13.002 1.00 92.75 113 PRO A CA 1
ATOM 912 C C . PRO A 1 113 ? -5.376 10.132 14.360 1.00 92.75 113 PRO A C 1
ATOM 914 O O . PRO A 1 113 ? -4.354 9.544 14.709 1.00 92.75 113 PRO A O 1
ATOM 917 N N . SER A 1 114 ? -6.009 11.000 15.153 1.00 91.94 114 SER A N 1
ATOM 918 C CA . SER A 1 114 ? -5.513 11.371 16.482 1.00 91.94 114 SER A CA 1
ATOM 919 C C . SER A 1 114 ? -5.615 10.211 17.472 1.00 91.94 114 SER A C 1
ATOM 921 O O . SER A 1 114 ? -4.684 9.971 18.230 1.00 91.94 114 SER A O 1
ATOM 923 N N . VAL A 1 115 ? -6.706 9.440 17.420 1.00 93.81 115 VAL A N 1
ATOM 924 C CA . VAL A 1 115 ? -6.913 8.221 18.221 1.00 93.81 115 VAL A CA 1
ATOM 925 C C . VAL A 1 115 ? -5.880 7.137 17.907 1.00 93.81 115 VAL A C 1
ATOM 927 O O . VAL A 1 115 ? -5.476 6.402 18.803 1.00 93.81 115 VAL A O 1
ATOM 930 N N . LEU A 1 116 ? -5.449 7.035 16.649 1.00 95.44 116 LEU A N 1
ATOM 931 C CA . LEU A 1 116 ? -4.410 6.102 16.202 1.00 95.44 116 LEU A CA 1
ATOM 932 C C . LEU A 1 116 ? -2.988 6.652 16.392 1.00 95.44 116 LEU A C 1
ATOM 934 O O . LEU A 1 116 ? -2.017 5.964 16.091 1.00 95.44 116 LEU A O 1
ATOM 938 N N . GLY A 1 117 ? -2.846 7.878 16.900 1.00 93.50 117 GLY A N 1
ATOM 939 C CA . GLY A 1 117 ? -1.549 8.467 17.220 1.00 93.50 117 GLY A CA 1
ATOM 940 C C . GLY A 1 117 ? -0.765 8.950 16.011 1.00 93.50 117 GLY A C 1
ATOM 941 O O . GLY A 1 117 ? 0.442 9.134 16.112 1.00 93.50 117 GLY A O 1
ATOM 942 N N . PHE A 1 118 ? -1.416 9.209 14.878 1.00 92.50 118 PHE A N 1
ATOM 943 C CA . PHE A 1 118 ? -0.713 9.659 13.673 1.00 92.50 118 PHE A CA 1
ATOM 944 C C . PHE A 1 118 ? -0.269 11.126 13.703 1.00 92.50 118 PHE A C 1
ATOM 946 O O . PHE A 1 118 ? 0.550 11.546 12.883 1.00 92.50 118 PHE A O 1
ATOM 953 N N . ASP A 1 119 ? -0.744 11.881 14.694 1.00 88.62 119 ASP A N 1
ATOM 954 C CA . ASP A 1 119 ? -0.212 13.201 15.038 1.00 88.62 119 ASP A CA 1
ATOM 955 C C . ASP A 1 119 ? 1.116 13.100 15.824 1.00 88.62 119 ASP A C 1
ATOM 957 O O . ASP A 1 119 ? 1.812 14.097 16.005 1.00 88.62 119 ASP A O 1
ATOM 961 N N . ASN A 1 120 ? 1.485 11.905 16.309 1.00 89.56 120 ASN A N 1
ATOM 962 C CA . ASN A 1 120 ? 2.720 11.665 17.051 1.00 89.56 120 ASN A CA 1
ATOM 963 C C . ASN A 1 120 ? 3.827 11.167 16.113 1.00 89.56 120 ASN A C 1
ATOM 965 O O . ASN A 1 120 ? 3.779 10.050 15.598 1.00 89.56 120 ASN A O 1
ATOM 969 N N . GLU A 1 121 ? 4.865 11.984 15.936 1.00 86.69 121 GLU A N 1
ATOM 970 C CA . GLU A 1 121 ? 5.968 11.683 15.026 1.00 86.69 121 GLU A CA 1
ATOM 971 C C . GLU A 1 121 ? 6.685 10.370 15.341 1.00 86.69 121 GLU A C 1
ATOM 973 O O . GLU A 1 121 ? 6.992 9.632 14.408 1.00 86.69 121 GLU A O 1
ATOM 978 N N . ASN A 1 122 ? 6.889 10.039 16.619 1.00 87.62 122 ASN A N 1
ATOM 979 C CA . ASN A 1 122 ? 7.576 8.809 17.020 1.00 87.62 122 ASN A CA 1
ATOM 980 C C . ASN A 1 122 ? 6.779 7.571 16.599 1.00 87.62 122 ASN A C 1
ATOM 982 O O . ASN A 1 122 ? 7.339 6.664 15.993 1.00 87.62 122 ASN A O 1
ATOM 986 N N . ILE A 1 123 ? 5.460 7.588 16.828 1.00 90.00 123 ILE A N 1
ATOM 987 C CA . ILE A 1 123 ? 4.557 6.514 16.390 1.00 90.00 123 ILE A CA 1
ATOM 988 C C . ILE A 1 123 ? 4.611 6.391 14.867 1.00 90.00 123 ILE A C 1
ATOM 990 O O . ILE A 1 123 ? 4.778 5.300 14.333 1.00 90.00 123 ILE A O 1
ATOM 994 N N . THR A 1 124 ? 4.519 7.510 14.145 1.00 89.19 124 THR A N 1
ATOM 995 C CA . THR A 1 124 ? 4.546 7.459 12.679 1.00 89.19 124 THR A CA 1
ATOM 996 C C . THR A 1 124 ? 5.886 7.002 12.104 1.00 89.19 124 THR A C 1
ATOM 998 O O . THR A 1 124 ? 5.886 6.307 11.093 1.00 89.19 124 THR A O 1
ATOM 1001 N N . LYS A 1 125 ? 7.015 7.348 12.740 1.00 82.62 125 LYS A N 1
ATOM 1002 C CA . LYS A 1 125 ? 8.349 6.865 12.354 1.00 82.62 125 LYS A CA 1
ATOM 1003 C C . LYS A 1 125 ? 8.460 5.357 12.564 1.00 82.62 125 LYS A C 1
ATOM 1005 O O . LYS A 1 125 ? 8.917 4.660 11.666 1.00 82.62 125 LYS A O 1
ATOM 1010 N N . GLU A 1 126 ? 7.983 4.850 13.699 1.00 84.25 126 GLU A N 1
ATOM 1011 C CA . GLU A 1 126 ? 7.992 3.415 13.994 1.00 84.25 126 GLU A CA 1
ATOM 1012 C C . GLU A 1 126 ? 7.151 2.624 12.980 1.00 84.25 126 GLU A C 1
ATOM 1014 O O . GLU A 1 126 ? 7.633 1.656 12.397 1.00 84.25 126 GLU A O 1
ATOM 1019 N N . LEU A 1 127 ? 5.939 3.098 12.669 1.00 86.56 127 LEU A N 1
ATOM 1020 C CA . LEU A 1 127 ? 5.040 2.462 11.696 1.00 86.56 127 LEU A CA 1
ATOM 1021 C C . LEU A 1 127 ? 5.564 2.466 10.254 1.00 86.56 127 LEU A C 1
ATOM 1023 O O . LEU A 1 127 ? 5.011 1.752 9.414 1.00 86.56 127 LEU A O 1
ATOM 1027 N N . LEU A 1 128 ? 6.570 3.284 9.951 1.00 82.69 128 LEU A N 1
ATOM 1028 C CA . LEU A 1 128 ? 7.183 3.395 8.628 1.00 82.69 128 LEU A CA 1
ATOM 1029 C C . LEU A 1 128 ? 8.568 2.744 8.540 1.00 82.69 128 LEU A C 1
ATOM 1031 O O . LEU A 1 128 ? 9.095 2.634 7.439 1.00 82.69 128 LEU A O 1
ATOM 1035 N N . SER A 1 129 ? 9.146 2.308 9.661 1.00 77.12 129 SER A N 1
ATOM 1036 C CA . SER A 1 129 ? 10.549 1.873 9.741 1.00 77.12 129 SER A CA 1
ATOM 1037 C C . SER A 1 129 ? 10.913 0.696 8.821 1.00 77.12 129 SER A C 1
ATOM 1039 O O . SER A 1 129 ? 12.002 0.678 8.258 1.00 77.12 129 SER A O 1
ATOM 1041 N N . ASP A 1 130 ? 9.993 -0.245 8.620 1.00 72.81 130 ASP A N 1
ATOM 1042 C CA . ASP A 1 130 ? 10.103 -1.447 7.777 1.00 72.81 130 ASP A CA 1
ATOM 1043 C C . ASP A 1 130 ? 9.270 -1.351 6.478 1.00 72.81 130 ASP A C 1
ATOM 1045 O O . ASP A 1 130 ? 9.035 -2.352 5.799 1.00 72.81 130 ASP A O 1
ATOM 1049 N N . VAL A 1 131 ? 8.799 -0.154 6.103 1.00 74.25 131 VAL A N 1
ATOM 1050 C CA . VAL A 1 131 ? 8.026 0.057 4.866 1.00 74.25 131 VAL A CA 1
ATOM 1051 C C . VAL A 1 131 ? 8.959 0.377 3.700 1.00 74.25 131 VAL A C 1
ATOM 1053 O O . VAL A 1 131 ? 9.413 1.507 3.544 1.00 74.25 131 VAL A O 1
ATOM 1056 N N . LEU A 1 132 ? 9.176 -0.604 2.820 1.00 72.44 132 LEU A N 1
ATOM 1057 C CA . LEU A 1 132 ? 10.043 -0.452 1.640 1.00 72.44 132 LEU A CA 1
ATOM 1058 C C . LEU A 1 132 ? 9.481 0.515 0.589 1.00 72.44 132 LEU A C 1
ATOM 1060 O O . LEU A 1 132 ? 10.224 1.216 -0.094 1.00 72.44 132 LEU A O 1
ATOM 1064 N N . PHE A 1 133 ? 8.158 0.545 0.438 1.00 81.00 133 PHE A N 1
ATOM 1065 C CA . PHE A 1 133 ? 7.481 1.416 -0.514 1.00 81.00 133 PHE A CA 1
ATOM 1066 C C . PHE A 1 133 ? 6.166 1.921 0.070 1.00 81.00 133 PHE A C 1
ATOM 1068 O O . PHE A 1 133 ? 5.311 1.133 0.480 1.00 81.00 133 PHE A O 1
ATOM 1075 N N . CYS A 1 134 ? 5.993 3.241 0.075 1.00 86.44 134 CYS A N 1
ATOM 1076 C CA . CYS A 1 134 ? 4.730 3.883 0.417 1.00 86.44 134 CYS A CA 1
ATOM 1077 C C . CYS A 1 134 ? 3.947 4.185 -0.867 1.00 86.44 134 CYS A C 1
ATOM 1079 O O . CYS A 1 134 ? 4.427 4.972 -1.690 1.00 86.44 134 CYS A O 1
ATOM 1081 N N . PRO A 1 135 ? 2.729 3.640 -1.029 1.00 92.38 135 PRO A N 1
ATOM 1082 C CA . PRO A 1 135 ? 1.826 4.066 -2.085 1.00 92.38 135 PRO A CA 1
ATOM 1083 C C . PRO A 1 135 ? 1.557 5.566 -2.017 1.00 92.38 135 PRO A C 1
ATOM 1085 O O . PRO A 1 135 ? 1.517 6.159 -0.936 1.00 92.38 135 PRO A O 1
ATOM 1088 N N . PHE A 1 136 ? 1.326 6.184 -3.168 1.00 92.38 136 PHE A N 1
ATOM 1089 C CA . PHE A 1 136 ? 1.033 7.612 -3.250 1.00 92.38 136 PHE A CA 1
ATOM 1090 C C . PHE A 1 136 ? -0.130 7.880 -4.193 1.00 92.38 136 PHE A C 1
ATOM 1092 O O . PHE A 1 136 ? -0.395 7.120 -5.126 1.00 92.38 136 PHE A O 1
ATOM 1099 N N . LYS A 1 137 ? -0.848 8.969 -3.922 1.00 93.94 137 LYS A N 1
ATOM 1100 C CA . LYS A 1 137 ? -1.965 9.407 -4.749 1.00 93.94 137 LYS A CA 1
ATOM 1101 C C . LYS A 1 137 ? -1.505 10.459 -5.741 1.00 93.94 137 LYS A C 1
ATOM 1103 O O . LYS A 1 137 ? -0.771 11.381 -5.395 1.00 93.94 137 LYS A O 1
ATOM 1108 N N . ILE A 1 138 ? -1.992 10.328 -6.961 1.00 94.38 138 ILE A N 1
ATOM 1109 C CA . ILE A 1 138 ? -1.932 11.357 -7.989 1.00 94.38 138 ILE A CA 1
ATOM 1110 C C . ILE A 1 138 ? -3.357 11.760 -8.359 1.00 94.38 138 ILE A C 1
ATOM 1112 O O . ILE A 1 138 ? -4.308 10.993 -8.166 1.00 94.38 138 ILE A O 1
ATOM 1116 N N . THR A 1 139 ? -3.498 12.960 -8.907 1.00 94.62 139 THR A N 1
ATOM 1117 C CA . THR A 1 139 ? -4.783 13.470 -9.377 1.00 94.62 139 THR A CA 1
ATOM 1118 C C . THR A 1 139 ? -4.700 13.698 -10.875 1.00 94.62 139 THR A C 1
ATOM 1120 O O . THR A 1 139 ? -3.844 14.442 -11.343 1.00 94.62 139 THR A O 1
ATOM 1123 N N . VAL A 1 140 ? -5.605 13.069 -11.616 1.00 92.81 140 VAL A N 1
ATOM 1124 C CA . VAL A 1 140 ? -5.806 13.293 -13.049 1.00 92.81 140 VAL A CA 1
ATOM 1125 C C . VAL A 1 140 ? -7.225 13.815 -13.212 1.00 92.81 140 VAL A C 1
ATOM 1127 O O . VAL A 1 140 ? -8.189 13.065 -13.056 1.00 92.81 140 VAL A O 1
ATOM 1130 N N . ASP A 1 141 ? -7.364 15.114 -13.463 1.00 90.69 141 ASP A N 1
ATOM 1131 C CA . ASP A 1 141 ? -8.635 15.842 -13.411 1.00 90.69 141 ASP A CA 1
ATOM 1132 C C . ASP A 1 141 ? -9.420 15.576 -12.113 1.00 90.69 141 ASP A C 1
ATOM 1134 O O . ASP A 1 141 ? -9.098 16.105 -11.052 1.00 90.69 141 ASP A O 1
ATOM 1138 N N . LYS A 1 142 ? -10.471 14.750 -12.195 1.00 90.94 142 LYS A N 1
ATOM 1139 C CA . LYS A 1 142 ? -11.349 14.372 -11.077 1.00 90.94 142 LYS A CA 1
ATOM 1140 C C . LYS A 1 142 ? -11.040 12.976 -10.527 1.00 90.94 142 LYS A C 1
ATOM 1142 O O . LYS A 1 142 ? -11.681 12.549 -9.569 1.00 90.94 142 LYS A O 1
ATOM 1147 N N . LEU A 1 143 ? -10.107 12.251 -11.140 1.00 94.25 143 LEU A N 1
ATOM 1148 C CA . LEU A 1 143 ? -9.716 10.905 -10.743 1.00 94.25 143 LEU A CA 1
ATOM 1149 C C . LEU A 1 143 ? -8.580 10.980 -9.725 1.00 94.25 143 LEU A C 1
ATOM 1151 O O . LEU A 1 143 ? -7.535 11.573 -9.986 1.00 94.25 143 LEU A O 1
ATOM 1155 N N . SER A 1 144 ? -8.781 10.342 -8.573 1.00 95.50 144 SER A N 1
ATOM 1156 C CA . SER A 1 144 ? -7.715 10.094 -7.604 1.00 95.50 144 SER A CA 1
ATOM 1157 C C . SER A 1 144 ? -7.175 8.690 -7.834 1.00 95.50 144 SER A C 1
ATOM 1159 O O . SER A 1 144 ? -7.869 7.708 -7.561 1.00 95.50 144 SER A O 1
ATOM 1161 N N . ILE A 1 145 ? -5.957 8.609 -8.366 1.00 97.25 145 ILE A N 1
ATOM 1162 C CA . ILE A 1 145 ? -5.298 7.349 -8.708 1.00 97.25 145 ILE A CA 1
ATOM 1163 C C . ILE A 1 145 ? -4.247 7.051 -7.645 1.00 97.25 145 ILE A C 1
ATOM 1165 O O . ILE A 1 145 ? -3.377 7.870 -7.362 1.00 97.25 145 ILE A O 1
ATOM 1169 N N . LEU A 1 146 ? -4.337 5.869 -7.048 1.00 97.19 146 LEU A N 1
ATOM 1170 C CA . LEU A 1 146 ? -3.369 5.335 -6.107 1.00 97.19 146 LEU A CA 1
ATOM 1171 C C . LEU A 1 146 ? -2.334 4.500 -6.857 1.00 97.19 146 LEU A C 1
ATOM 1173 O O . LEU A 1 146 ? -2.685 3.485 -7.457 1.00 97.19 146 LEU A O 1
ATOM 1177 N N . ILE A 1 147 ? -1.065 4.886 -6.771 1.00 95.62 147 ILE A N 1
ATOM 1178 C CA . ILE A 1 147 ? 0.059 4.095 -7.273 1.00 95.62 147 ILE A CA 1
ATOM 1179 C C . ILE A 1 147 ? 0.504 3.144 -6.163 1.00 95.62 147 ILE A C 1
ATOM 1181 O O . ILE A 1 147 ? 0.932 3.596 -5.104 1.00 95.62 147 ILE A O 1
ATOM 1185 N N . ILE A 1 148 ? 0.359 1.837 -6.393 1.00 91.88 148 ILE A N 1
ATOM 1186 C CA . ILE A 1 148 ? 0.582 0.777 -5.394 1.00 91.88 148 ILE A CA 1
ATOM 1187 C C . ILE A 1 148 ? 1.953 0.125 -5.576 1.00 91.88 148 ILE A C 1
ATOM 1189 O O . ILE A 1 148 ? 2.592 -0.232 -4.591 1.00 91.88 148 ILE A O 1
ATOM 1193 N N . ASN A 1 149 ? 2.398 -0.034 -6.822 1.00 88.88 149 ASN A N 1
ATOM 1194 C CA . ASN A 1 149 ? 3.703 -0.592 -7.156 1.00 88.88 149 ASN A CA 1
ATOM 1195 C C . ASN A 1 149 ? 4.231 0.066 -8.437 1.00 88.88 149 ASN A C 1
ATOM 1197 O O . ASN A 1 149 ? 3.462 0.348 -9.356 1.00 88.88 149 ASN A O 1
ATOM 1201 N N . LEU A 1 150 ? 5.537 0.312 -8.489 1.00 85.56 150 LEU A N 1
ATOM 1202 C CA . LEU A 1 150 ? 6.224 0.907 -9.633 1.00 85.56 150 LEU A CA 1
ATOM 1203 C C . LEU A 1 150 ? 6.741 -0.129 -10.639 1.00 85.56 150 LEU A C 1
ATOM 1205 O O . LEU A 1 150 ? 7.069 0.242 -11.763 1.00 85.56 150 LEU A O 1
ATOM 1209 N N . GLY A 1 151 ? 6.760 -1.410 -10.268 1.00 79.94 151 GLY A N 1
ATOM 1210 C CA . GLY A 1 151 ? 7.305 -2.476 -11.099 1.00 79.94 151 GLY A CA 1
ATOM 1211 C C . GLY A 1 151 ? 8.829 -2.431 -11.213 1.00 79.94 151 GLY A C 1
ATOM 1212 O O . GLY A 1 151 ? 9.522 -1.697 -10.505 1.00 79.94 151 GLY A O 1
ATOM 1213 N N . ASN A 1 152 ? 9.363 -3.258 -12.108 1.00 68.88 152 ASN A N 1
ATOM 1214 C CA . ASN A 1 152 ? 10.798 -3.423 -12.281 1.00 68.88 152 ASN A CA 1
ATOM 1215 C C . ASN A 1 152 ? 11.464 -2.181 -12.890 1.00 68.88 152 ASN A C 1
ATOM 1217 O O . ASN A 1 152 ? 11.031 -1.632 -13.904 1.00 68.88 152 ASN A O 1
ATOM 1221 N N . SER A 1 153 ? 12.620 -1.816 -12.330 1.00 57.28 153 SER A N 1
ATOM 1222 C CA . SER A 1 153 ? 13.449 -0.684 -12.773 1.00 57.28 153 SER A CA 1
ATOM 1223 C C . SER A 1 153 ? 14.144 -0.893 -14.128 1.00 57.28 153 SER A C 1
ATOM 1225 O O . SER A 1 153 ? 14.754 0.037 -14.654 1.00 57.28 153 SER A O 1
ATOM 1227 N N . ASN A 1 154 ? 14.035 -2.085 -14.725 1.00 54.12 154 ASN A N 1
ATOM 1228 C CA . ASN A 1 154 ? 14.671 -2.442 -16.001 1.00 54.12 154 ASN A CA 1
ATOM 1229 C C . ASN A 1 154 ? 13.963 -1.849 -17.237 1.00 54.12 154 ASN A C 1
ATOM 1231 O O . ASN A 1 154 ? 14.344 -2.156 -18.365 1.00 54.12 154 ASN A O 1
ATOM 1235 N N . GLY A 1 155 ? 12.955 -0.997 -17.034 1.00 56.12 155 GLY A N 1
ATOM 1236 C CA . GLY A 1 155 ? 12.278 -0.244 -18.091 1.00 56.12 155 GLY A CA 1
ATOM 1237 C C . GLY A 1 155 ? 11.054 -0.931 -18.698 1.00 56.12 155 GLY A C 1
ATOM 1238 O O . GLY A 1 155 ? 10.342 -0.287 -19.460 1.00 56.12 155 GLY A O 1
ATOM 1239 N N . ASP A 1 156 ? 10.768 -2.189 -18.348 1.00 65.69 156 ASP A N 1
ATOM 1240 C CA . ASP A 1 156 ? 9.541 -2.880 -18.773 1.00 65.69 156 ASP A CA 1
ATOM 1241 C C . ASP A 1 156 ? 8.340 -2.610 -17.850 1.00 65.69 156 ASP A C 1
ATOM 1243 O O . ASP A 1 156 ? 7.218 -2.976 -18.191 1.00 65.69 156 ASP A O 1
ATOM 1247 N N . MET A 1 157 ? 8.564 -1.954 -16.700 1.00 75.69 157 MET A N 1
ATOM 1248 C CA . MET A 1 157 ? 7.543 -1.643 -15.691 1.00 75.69 157 MET A CA 1
ATOM 1249 C C . MET A 1 157 ? 6.759 -2.883 -15.235 1.00 75.69 157 MET A C 1
ATOM 1251 O O . MET A 1 157 ? 5.663 -2.769 -14.689 1.00 75.69 157 MET A O 1
ATOM 1255 N N . SER A 1 158 ? 7.307 -4.084 -15.443 1.00 82.31 158 SER A N 1
ATOM 1256 C CA . SER A 1 158 ? 6.628 -5.321 -15.084 1.00 82.31 158 SER A CA 1
ATOM 1257 C C . SER A 1 158 ? 6.460 -5.373 -13.567 1.00 82.31 158 SER A C 1
ATOM 1259 O O . SER A 1 158 ? 7.429 -5.226 -12.826 1.00 82.31 158 SER A O 1
ATOM 1261 N N . GLY A 1 159 ? 5.230 -5.574 -13.104 1.00 85.50 159 GLY A N 1
ATOM 1262 C CA . GLY A 1 159 ? 4.835 -5.460 -11.701 1.00 85.50 159 GLY A CA 1
ATOM 1263 C C . GLY A 1 159 ? 4.254 -4.095 -11.317 1.00 85.50 159 GLY A C 1
ATOM 1264 O O . GLY A 1 159 ? 3.862 -3.923 -10.164 1.00 85.50 159 GLY A O 1
ATOM 1265 N N . TYR A 1 160 ? 4.171 -3.127 -12.240 1.00 91.00 160 TYR A N 1
ATOM 1266 C CA . TYR A 1 160 ? 3.496 -1.855 -11.979 1.00 91.00 160 TYR A CA 1
ATOM 1267 C C . TYR A 1 160 ? 2.027 -2.097 -11.649 1.00 91.00 160 TYR A C 1
ATOM 1269 O O . TYR A 1 160 ? 1.349 -2.861 -12.340 1.00 91.00 160 TYR A O 1
ATOM 1277 N N . GLN A 1 161 ? 1.526 -1.403 -10.629 1.00 94.38 161 GLN A N 1
ATOM 1278 C CA . GLN A 1 161 ? 0.134 -1.488 -10.221 1.00 94.38 161 GLN A CA 1
ATOM 1279 C C . GLN A 1 161 ? -0.386 -0.128 -9.765 1.00 94.38 161 GLN A C 1
ATOM 1281 O O . GLN A 1 161 ? 0.205 0.526 -8.901 1.00 94.38 161 GLN A O 1
ATOM 1286 N N . SER A 1 162 ? -1.547 0.259 -10.281 1.00 97.19 162 SER A N 1
ATOM 1287 C CA . SER A 1 162 ? -2.302 1.408 -9.794 1.00 97.19 162 SER A CA 1
ATOM 1288 C C . SER A 1 162 ? -3.787 1.085 -9.674 1.00 97.19 162 SER A C 1
ATOM 1290 O O . SER A 1 162 ? -4.276 0.089 -10.207 1.00 97.19 162 SER A O 1
ATOM 1292 N N . SER A 1 163 ? -4.519 1.897 -8.918 1.00 97.81 163 SER A N 1
ATOM 1293 C CA . SER A 1 163 ? -5.956 1.715 -8.737 1.00 97.81 163 SER A CA 1
ATOM 1294 C C . SER A 1 163 ? -6.691 3.030 -8.564 1.00 97.81 163 SER A C 1
ATOM 1296 O O . SER A 1 163 ? -6.120 4.010 -8.089 1.00 97.81 163 SER A O 1
ATOM 1298 N N . PHE A 1 164 ? -7.969 3.054 -8.920 1.00 97.25 164 PHE A N 1
ATOM 1299 C CA . PHE A 1 164 ? -8.852 4.176 -8.622 1.00 97.25 164 PHE A CA 1
ATOM 1300 C C . PHE A 1 164 ? -10.313 3.738 -8.599 1.00 97.25 164 PHE A C 1
ATOM 1302 O O . PHE A 1 164 ? -10.672 2.663 -9.079 1.00 97.25 164 PHE A O 1
ATOM 1309 N N . ILE A 1 165 ? -11.169 4.585 -8.030 1.00 96.06 165 ILE A N 1
ATOM 1310 C CA . ILE A 1 165 ? -12.612 4.351 -7.975 1.00 96.06 165 ILE A CA 1
ATOM 1311 C C . ILE A 1 165 ? -13.289 5.208 -9.038 1.00 96.06 165 ILE A C 1
ATOM 1313 O O . ILE A 1 165 ? -13.104 6.425 -9.076 1.00 96.06 165 ILE A O 1
ATOM 1317 N N . TYR A 1 166 ? -14.099 4.577 -9.884 1.00 96.00 166 TYR A N 1
ATOM 1318 C CA . TYR A 1 166 ? -14.896 5.260 -10.900 1.00 96.00 166 TYR A CA 1
ATOM 1319 C C . TYR A 1 166 ? -16.196 4.500 -11.183 1.00 96.00 166 TYR A C 1
ATOM 1321 O O . TYR A 1 166 ? -16.374 3.359 -10.756 1.00 96.00 166 TYR A O 1
ATOM 1329 N N . LYS A 1 167 ? -17.147 5.143 -11.868 1.00 95.94 167 LYS A N 1
ATOM 1330 C CA . LYS A 1 167 ? -18.406 4.497 -12.255 1.00 95.94 167 LYS A CA 1
ATOM 1331 C C . LYS A 1 167 ? -18.188 3.555 -13.444 1.00 95.94 167 LYS A C 1
ATOM 1333 O O . LYS A 1 167 ? -17.655 3.966 -14.468 1.00 95.94 167 LYS A O 1
ATOM 1338 N N . TYR A 1 168 ? -18.660 2.320 -13.326 1.00 96.31 168 TYR A N 1
ATOM 1339 C CA . TYR A 1 168 ? -18.724 1.339 -14.410 1.00 96.31 168 TYR A CA 1
ATOM 1340 C C . TYR A 1 168 ? -20.119 0.721 -14.403 1.00 96.31 168 TYR A C 1
ATOM 1342 O O . TYR A 1 168 ? -20.561 0.255 -13.353 1.00 96.31 168 TYR A O 1
ATOM 1350 N N . GLN A 1 169 ? -20.826 0.769 -15.537 1.00 93.75 169 GLN A N 1
ATOM 1351 C CA . GLN A 1 169 ? -22.234 0.341 -15.624 1.00 93.75 169 GLN A CA 1
ATOM 1352 C C . GLN A 1 169 ? -23.088 0.957 -14.491 1.00 93.75 169 GLN A C 1
ATOM 1354 O O . GLN A 1 169 ? -23.762 0.258 -13.738 1.00 93.75 169 GLN A O 1
ATOM 1359 N N . ASP A 1 170 ? -22.946 2.275 -14.305 1.00 92.75 170 ASP A N 1
ATOM 1360 C CA . ASP A 1 170 ? -23.620 3.102 -13.290 1.00 92.75 170 ASP A CA 1
ATOM 1361 C C . ASP A 1 170 ? -23.358 2.767 -11.810 1.00 92.75 170 ASP A C 1
ATOM 1363 O O . ASP A 1 170 ? -23.866 3.450 -10.919 1.00 92.75 170 ASP A O 1
ATOM 1367 N N . LYS A 1 171 ? -22.477 1.806 -11.517 1.00 95.69 171 LYS A N 1
ATOM 1368 C CA . LYS A 1 171 ? -22.080 1.431 -10.152 1.00 95.69 171 LYS A CA 1
ATOM 1369 C C . LYS A 1 171 ? -20.662 1.897 -9.838 1.00 95.69 171 LYS A C 1
ATOM 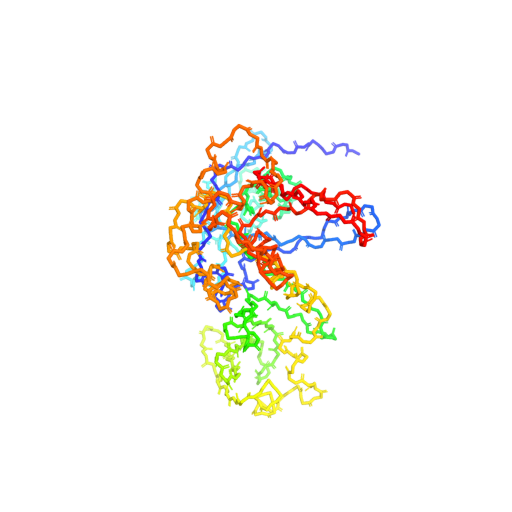1371 O O . LYS A 1 171 ? -19.766 1.824 -10.683 1.00 95.69 171 LYS A O 1
ATOM 1376 N N . GLN A 1 172 ? -20.428 2.364 -8.607 1.00 94.62 172 GLN A N 1
ATOM 1377 C CA . GLN A 1 172 ? -19.059 2.615 -8.144 1.00 94.62 172 GLN A CA 1
ATOM 1378 C C . GLN A 1 172 ? -18.265 1.312 -8.177 1.00 94.62 172 GLN A C 1
ATOM 1380 O O . GLN A 1 172 ? -18.685 0.306 -7.611 1.00 94.62 172 GLN A O 1
ATOM 1385 N N . SER A 1 173 ? -17.128 1.355 -8.858 1.00 96.88 173 SER A N 1
ATOM 1386 C CA . SER A 1 173 ? -16.291 0.193 -9.116 1.00 96.88 173 SER A CA 1
ATOM 1387 C C . SER A 1 173 ? -14.836 0.536 -8.848 1.00 96.88 173 SER A C 1
ATOM 1389 O O . SER A 1 173 ? -14.398 1.667 -9.076 1.00 96.88 173 SER A O 1
ATOM 1391 N N . LEU A 1 174 ? -14.091 -0.449 -8.361 1.00 97.12 174 LEU A N 1
ATOM 1392 C CA . LEU A 1 174 ? -12.650 -0.350 -8.189 1.00 97.12 174 LEU A CA 1
ATOM 1393 C C . LEU A 1 174 ? -11.969 -0.840 -9.464 1.00 97.12 174 LEU A C 1
ATOM 1395 O O . LEU A 1 174 ? -12.134 -1.995 -9.850 1.00 97.12 174 LEU A O 1
ATOM 1399 N N . PHE A 1 175 ? -11.206 0.039 -10.099 1.00 97.88 175 PHE A N 1
ATOM 1400 C CA . PHE A 1 175 ? -10.354 -0.292 -11.231 1.00 97.88 175 PHE A CA 1
ATOM 1401 C C . PHE A 1 175 ? -8.957 -0.605 -10.715 1.00 97.88 175 PHE A C 1
ATOM 1403 O O . PHE A 1 175 ? -8.370 0.215 -10.010 1.00 97.88 175 PHE A O 1
ATOM 1410 N N . ILE A 1 176 ? -8.425 -1.767 -11.085 1.00 97.69 176 ILE A N 1
ATOM 1411 C CA . ILE A 1 176 ? -7.027 -2.142 -10.882 1.00 97.69 176 ILE A CA 1
ATOM 1412 C C . ILE A 1 176 ? -6.347 -2.180 -12.240 1.00 97.69 176 ILE A C 1
ATOM 1414 O O . ILE A 1 176 ? -6.813 -2.857 -13.153 1.00 97.69 176 ILE A O 1
ATOM 1418 N N . GLN A 1 177 ? -5.241 -1.461 -12.357 1.00 97.69 177 GLN A N 1
ATOM 1419 C CA . GLN A 1 177 ? -4.427 -1.371 -13.559 1.00 97.69 177 GLN A CA 1
ATOM 1420 C C . GLN A 1 177 ? -3.085 -2.029 -13.272 1.00 97.69 177 GLN A C 1
ATOM 1422 O O . GLN A 1 177 ? -2.453 -1.696 -12.268 1.00 97.69 177 GLN A O 1
ATOM 1427 N N . LYS A 1 178 ? -2.656 -2.959 -14.126 1.00 95.38 178 LYS A N 1
ATOM 1428 C CA . LYS A 1 178 ? -1.385 -3.679 -13.961 1.00 95.38 178 LYS A CA 1
ATOM 1429 C C . LYS A 1 178 ? -0.583 -3.674 -15.247 1.00 95.38 178 LYS A C 1
ATOM 1431 O O . LYS A 1 178 ? -1.162 -3.725 -16.331 1.00 95.38 178 LYS A O 1
ATOM 1436 N N . VAL A 1 179 ? 0.737 -3.667 -15.122 1.00 91.06 179 VAL A N 1
ATOM 1437 C CA . VAL A 1 179 ? 1.651 -3.973 -16.226 1.00 91.06 179 VAL A CA 1
ATOM 1438 C C . VAL A 1 179 ? 2.401 -5.238 -15.856 1.00 91.06 179 VAL A C 1
ATOM 1440 O O . VAL A 1 179 ? 3.114 -5.264 -14.859 1.00 91.06 179 VAL A O 1
ATOM 1443 N N . GLU A 1 180 ? 2.256 -6.293 -16.650 1.00 87.62 180 GLU A N 1
ATOM 1444 C CA . GLU A 1 180 ? 3.020 -7.530 -16.478 1.00 87.62 180 GLU A CA 1
ATOM 1445 C C . GLU A 1 180 ? 3.664 -7.901 -17.811 1.00 87.62 180 GLU A C 1
ATOM 1447 O O . GLU A 1 180 ? 2.993 -8.178 -18.813 1.00 87.62 180 GLU A O 1
ATOM 1452 N N . ARG A 1 181 ? 5.000 -7.926 -17.816 1.00 81.94 181 ARG A N 1
ATOM 1453 C CA . ARG A 1 181 ? 5.830 -8.169 -19.000 1.00 81.94 181 ARG A CA 1
ATOM 1454 C C . ARG A 1 181 ? 5.514 -7.185 -20.133 1.00 81.94 181 ARG A C 1
ATOM 1456 O O . ARG A 1 181 ? 5.920 -6.036 -20.079 1.00 81.94 181 ARG A O 1
ATOM 1463 N N . LYS A 1 182 ? 4.823 -7.649 -21.179 1.00 83.75 182 LYS A N 1
ATOM 1464 C CA . LYS A 1 182 ? 4.498 -6.878 -22.392 1.00 83.75 182 LYS A CA 1
ATOM 1465 C C . LYS A 1 182 ? 3.018 -6.503 -22.485 1.00 83.75 182 LYS A C 1
ATOM 1467 O O . LYS A 1 182 ? 2.590 -6.028 -23.530 1.00 83.75 182 LYS A O 1
ATOM 1472 N N . TYR A 1 183 ? 2.239 -6.773 -21.440 1.00 92.31 183 TYR A N 1
ATOM 1473 C CA . TYR A 1 183 ? 0.800 -6.555 -21.445 1.00 92.31 183 TYR A CA 1
ATOM 1474 C C . TYR A 1 183 ? 0.374 -5.647 -20.300 1.00 92.31 183 TYR A C 1
ATOM 1476 O O . TYR A 1 183 ? 0.923 -5.684 -19.197 1.00 92.31 183 TYR A O 1
ATOM 1484 N N . CYS A 1 184 ? -0.642 -4.850 -20.589 1.00 95.38 184 CYS A N 1
ATOM 1485 C CA . CYS A 1 184 ? -1.353 -4.010 -19.648 1.00 95.38 184 CYS A CA 1
ATOM 1486 C C . CYS A 1 184 ? -2.729 -4.615 -19.395 1.00 95.38 184 CYS A C 1
ATOM 1488 O O . CYS A 1 184 ? -3.398 -5.055 -20.332 1.00 95.38 184 CYS A O 1
ATOM 1490 N N . TYR A 1 185 ? -3.156 -4.600 -18.139 1.00 96.62 185 TYR A N 1
ATOM 1491 C CA . TYR A 1 185 ? -4.392 -5.218 -17.682 1.00 96.62 185 TYR A CA 1
ATOM 1492 C C . TYR A 1 185 ? -5.249 -4.200 -16.950 1.00 96.62 185 TYR A C 1
ATOM 1494 O O . TYR A 1 185 ? -4.728 -3.367 -16.207 1.00 96.62 185 TYR A O 1
ATOM 1502 N N . ILE A 1 186 ? -6.562 -4.309 -17.128 1.00 98.25 186 ILE A N 1
ATOM 1503 C CA . ILE A 1 186 ? -7.560 -3.599 -16.334 1.00 98.25 186 ILE A CA 1
ATOM 1504 C C . ILE A 1 186 ? -8.518 -4.633 -15.757 1.00 98.25 186 ILE A C 1
ATOM 1506 O O . ILE A 1 186 ? -9.174 -5.369 -16.494 1.00 98.25 186 ILE A O 1
ATOM 1510 N N . GLU A 1 187 ? -8.623 -4.660 -14.437 1.00 98.12 187 GLU A N 1
ATOM 1511 C CA . GLU A 1 187 ? -9.585 -5.475 -13.704 1.00 98.12 187 GLU A CA 1
ATOM 1512 C C . GLU A 1 187 ? -10.584 -4.549 -13.010 1.00 98.12 187 GLU A C 1
ATOM 1514 O O . GLU A 1 187 ? -10.186 -3.593 -12.343 1.00 98.12 187 GLU A O 1
ATOM 1519 N N . VAL A 1 188 ? -11.879 -4.820 -13.163 1.00 98.06 188 VAL A N 1
ATOM 1520 C CA . VAL A 1 188 ? -12.946 -4.014 -12.558 1.00 98.06 188 VAL A CA 1
ATOM 1521 C C . VAL A 1 188 ? -13.654 -4.843 -11.503 1.00 98.06 188 VAL A C 1
ATOM 1523 O O . VAL A 1 188 ? -14.152 -5.929 -11.800 1.00 98.06 188 VAL A O 1
ATOM 1526 N N . PHE A 1 189 ? -13.720 -4.322 -10.280 1.00 95.94 189 PHE A N 1
ATOM 1527 C CA . PHE A 1 189 ? -14.346 -4.988 -9.145 1.00 95.94 189 PHE A CA 1
ATOM 1528 C C . PHE A 1 189 ? -15.573 -4.224 -8.644 1.00 95.94 189 PHE A C 1
ATOM 1530 O O . PHE A 1 189 ? -15.516 -3.012 -8.411 1.00 95.94 189 PHE A O 1
ATOM 1537 N N . GLN A 1 190 ? -16.665 -4.954 -8.419 1.00 94.31 190 GLN A N 1
ATOM 1538 C CA . GLN A 1 190 ? -17.881 -4.488 -7.749 1.00 94.31 190 GLN A CA 1
ATOM 1539 C C . GLN A 1 190 ? -18.257 -5.501 -6.672 1.00 94.31 190 GLN A C 1
ATOM 1541 O O . GLN A 1 190 ? -18.281 -6.694 -6.940 1.00 94.31 190 GLN A O 1
ATOM 1546 N N . ASN A 1 191 ? -18.549 -5.045 -5.451 1.00 86.38 191 ASN A N 1
ATOM 1547 C CA . ASN A 1 191 ? -18.983 -5.916 -4.348 1.00 86.38 191 ASN A CA 1
ATOM 1548 C C . ASN A 1 191 ? -18.133 -7.193 -4.166 1.00 86.38 191 ASN A C 1
ATOM 1550 O O . ASN A 1 191 ? -18.684 -8.246 -3.879 1.00 86.38 191 ASN A O 1
ATOM 1554 N N . LYS A 1 192 ? -16.800 -7.084 -4.298 1.00 84.31 192 LYS A N 1
ATOM 1555 C CA . LYS A 1 192 ? -15.794 -8.174 -4.218 1.00 84.31 192 LYS A CA 1
ATOM 1556 C C . LYS A 1 192 ? -15.618 -9.015 -5.474 1.00 84.31 192 LYS A C 1
ATOM 1558 O O . LYS A 1 192 ? -14.602 -9.696 -5.592 1.00 84.31 192 LYS A O 1
ATOM 1563 N N . GLU A 1 193 ? -16.537 -8.937 -6.417 1.00 91.56 193 GLU A N 1
ATOM 1564 C CA . GLU A 1 193 ? -16.493 -9.742 -7.626 1.00 91.56 193 GLU A CA 1
ATOM 1565 C C . GLU A 1 193 ? -15.811 -8.983 -8.754 1.00 91.56 193 GLU A C 1
ATOM 1567 O O . GLU A 1 193 ? -16.022 -7.782 -8.952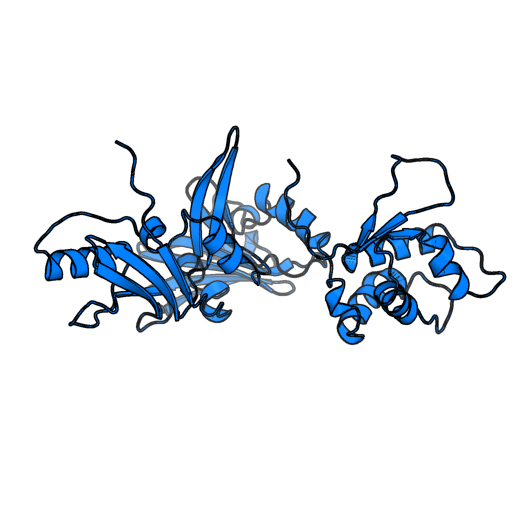 1.00 91.56 193 GLU A O 1
ATOM 1572 N N . LYS A 1 194 ? -14.973 -9.698 -9.506 1.00 95.81 194 LYS A N 1
ATOM 1573 C CA . LYS A 1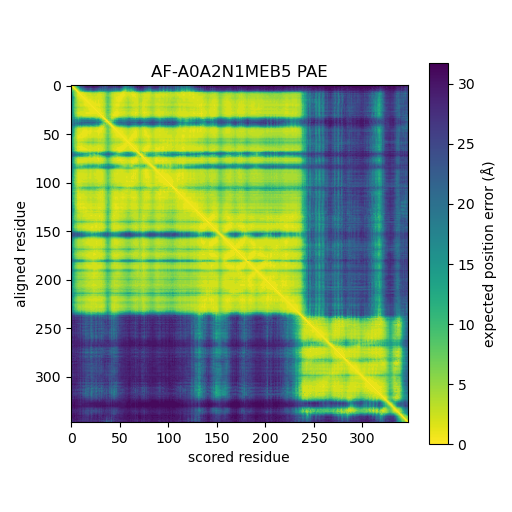 194 ? -14.404 -9.181 -10.745 1.00 95.81 194 LYS A CA 1
ATOM 1574 C C . LYS A 1 194 ? -15.501 -9.209 -11.805 1.00 95.81 194 LYS A C 1
ATOM 1576 O O . LYS A 1 194 ? -15.873 -10.279 -12.272 1.00 95.81 194 LYS A O 1
ATOM 1581 N N . VAL A 1 195 ? -16.006 -8.037 -12.173 1.00 97.44 195 VAL A N 1
ATOM 1582 C CA . VAL A 1 195 ? -17.104 -7.892 -13.143 1.00 97.44 195 VAL A CA 1
ATOM 1583 C C . VAL A 1 195 ? -16.611 -7.674 -14.568 1.00 97.44 195 VAL A C 1
ATOM 1585 O O . VAL A 1 195 ? -17.348 -7.921 -15.516 1.00 97.44 195 VAL A O 1
ATOM 1588 N N . ALA A 1 196 ? -15.369 -7.217 -14.737 1.00 97.44 196 ALA A N 1
ATOM 1589 C CA . ALA A 1 196 ? -14.755 -7.079 -16.049 1.00 97.44 196 ALA A CA 1
ATOM 1590 C C . ALA A 1 196 ? -13.238 -7.267 -15.986 1.00 97.44 196 ALA A C 1
ATOM 1592 O O . ALA A 1 196 ? -12.590 -7.012 -14.965 1.00 97.44 196 ALA A O 1
ATOM 1593 N N . TYR A 1 197 ? -12.685 -7.708 -17.110 1.00 97.69 197 TYR A N 1
ATOM 1594 C CA . TYR A 1 197 ? -11.264 -7.941 -17.307 1.00 97.69 197 TYR A CA 1
ATOM 1595 C C . TYR A 1 197 ? -10.893 -7.589 -18.745 1.00 97.69 197 TYR A C 1
ATOM 1597 O O . TYR A 1 197 ? -11.529 -8.059 -19.688 1.00 97.69 197 TYR A O 1
ATOM 1605 N N . TYR A 1 198 ? -9.856 -6.777 -18.905 1.00 97.88 198 TYR A N 1
ATOM 1606 C CA . TYR A 1 198 ? -9.333 -6.363 -20.200 1.00 97.88 198 TYR A CA 1
ATOM 1607 C C . TYR A 1 198 ? -7.816 -6.488 -20.197 1.00 97.88 198 TYR A C 1
ATOM 1609 O O . TYR A 1 198 ? -7.173 -6.204 -19.188 1.00 97.88 198 TYR A O 1
ATOM 1617 N N . HIS A 1 199 ? -7.242 -6.860 -21.339 1.00 96.94 199 HIS A N 1
ATOM 1618 C CA . HIS A 1 199 ? -5.800 -6.828 -21.543 1.00 96.94 199 HIS A CA 1
ATOM 1619 C C . HIS A 1 199 ? -5.449 -6.384 -22.965 1.00 96.94 199 HIS A C 1
ATOM 1621 O O . HIS A 1 199 ? -6.203 -6.633 -23.913 1.00 96.94 199 HIS A O 1
ATOM 1627 N N . ASP A 1 200 ? -4.310 -5.714 -23.110 1.00 97.06 200 ASP A N 1
ATOM 1628 C CA . ASP A 1 200 ? -3.727 -5.322 -24.396 1.00 97.06 200 ASP A CA 1
ATOM 1629 C C . ASP A 1 200 ? -2.217 -5.066 -24.259 1.00 97.06 200 ASP A C 1
ATOM 1631 O O . ASP A 1 200 ? -1.674 -5.132 -23.160 1.00 97.06 200 ASP A O 1
ATOM 1635 N N . ALA A 1 201 ? -1.523 -4.787 -25.360 1.00 92.94 201 ALA A N 1
ATOM 1636 C CA . ALA A 1 201 ? -0.085 -4.528 -25.385 1.00 92.94 201 ALA A CA 1
ATOM 1637 C C . ALA A 1 201 ? 0.305 -3.166 -24.781 1.00 92.94 201 ALA A C 1
ATOM 1639 O O . ALA A 1 201 ? 1.452 -2.981 -24.380 1.00 92.94 201 ALA A O 1
ATOM 1640 N N . SER A 1 202 ? -0.624 -2.205 -24.708 1.00 92.75 202 SER A N 1
ATOM 1641 C CA . SER A 1 202 ? -0.353 -0.856 -24.200 1.00 92.75 202 SER A CA 1
ATOM 1642 C C . SER A 1 202 ? -1.452 -0.351 -23.255 1.00 92.75 202 SER A C 1
ATOM 1644 O O . SER A 1 202 ? -2.607 -0.777 -23.384 1.00 92.75 202 SER A O 1
ATOM 1646 N N . PRO A 1 203 ? -1.143 0.602 -22.346 1.00 94.69 203 PRO A N 1
ATOM 1647 C CA . PRO A 1 203 ? -2.143 1.241 -21.488 1.00 94.69 203 PRO A CA 1
ATOM 1648 C C . PRO A 1 203 ? -3.289 1.875 -22.283 1.00 94.69 203 PRO A C 1
ATOM 1650 O O . PRO A 1 203 ? -4.452 1.802 -21.894 1.00 94.69 203 PRO A O 1
ATOM 1653 N N . THR A 1 204 ? -2.971 2.491 -23.422 1.00 95.12 204 THR A N 1
ATOM 1654 C CA . THR A 1 204 ? -3.962 3.165 -24.267 1.00 95.12 204 THR A CA 1
ATOM 1655 C C . THR A 1 204 ? -4.899 2.174 -24.942 1.00 95.12 204 THR A C 1
ATOM 1657 O O . THR A 1 204 ? -6.109 2.398 -24.964 1.00 95.12 204 THR A O 1
ATOM 1660 N N . ASP A 1 205 ? -4.378 1.066 -25.460 1.00 95.62 205 ASP A N 1
ATOM 1661 C CA . ASP A 1 205 ? -5.207 0.106 -26.188 1.00 95.62 205 ASP A CA 1
ATOM 1662 C C . ASP A 1 205 ? -6.105 -0.701 -25.244 1.00 95.62 205 ASP A C 1
ATOM 1664 O O . ASP A 1 205 ? -7.286 -0.900 -25.543 1.00 95.62 205 ASP A O 1
ATOM 1668 N N . VAL A 1 206 ? -5.615 -1.043 -24.044 1.00 96.69 206 VAL A N 1
ATOM 1669 C CA . VAL A 1 206 ? -6.462 -1.684 -23.028 1.00 96.69 206 VAL A CA 1
ATOM 1670 C C . VAL A 1 206 ? -7.584 -0.753 -22.557 1.00 96.69 206 VAL A C 1
ATOM 1672 O O . VAL A 1 206 ? -8.718 -1.203 -22.393 1.00 96.69 206 VAL A O 1
ATOM 1675 N N . TRP A 1 207 ? -7.332 0.555 -22.429 1.00 97.25 207 TRP A N 1
ATOM 1676 C CA . TRP A 1 207 ? -8.376 1.521 -22.069 1.00 97.25 207 TRP A CA 1
ATOM 1677 C C . TRP A 1 207 ? -9.422 1.711 -23.168 1.00 97.25 207 TRP A C 1
ATOM 1679 O O . TRP A 1 207 ? -10.614 1.764 -22.855 1.00 97.25 207 TRP A O 1
ATOM 1689 N N . LYS A 1 208 ? -9.029 1.719 -24.450 1.00 96.00 208 LYS A N 1
ATOM 1690 C CA . LYS A 1 208 ? -9.990 1.764 -25.570 1.00 96.00 208 LYS A CA 1
ATOM 1691 C C . LYS A 1 208 ? -10.996 0.610 -25.505 1.00 96.00 208 LYS A C 1
ATOM 1693 O O . LYS A 1 208 ? -12.183 0.836 -25.745 1.00 96.00 208 LYS A O 1
ATOM 1698 N N . LYS A 1 209 ? -10.550 -0.597 -25.125 1.00 96.25 209 LYS A N 1
ATOM 1699 C CA . LYS A 1 209 ? -11.408 -1.789 -24.975 1.00 96.25 209 LYS A CA 1
ATOM 1700 C C . LYS A 1 209 ? -12.481 -1.646 -23.895 1.00 96.25 209 LYS A C 1
ATOM 1702 O O . LYS A 1 209 ? -13.539 -2.254 -24.019 1.00 96.25 209 LYS A O 1
ATOM 1707 N N . THR A 1 210 ? -12.247 -0.832 -22.865 1.00 95.31 210 THR A N 1
ATOM 1708 C CA . THR A 1 210 ? -13.243 -0.612 -21.799 1.00 95.31 210 THR A CA 1
ATOM 1709 C C . THR A 1 210 ? -14.477 0.153 -22.285 1.00 95.31 210 THR A C 1
ATOM 1711 O O . THR A 1 210 ? -15.536 0.069 -21.668 1.00 95.31 210 THR A O 1
ATOM 1714 N N . GLY A 1 211 ? -14.350 0.926 -23.372 1.00 94.62 211 GLY A N 1
ATOM 1715 C CA . GLY A 1 211 ? -15.434 1.747 -23.909 1.00 94.62 211 GLY A CA 1
ATOM 1716 C C . GLY A 1 211 ? -15.797 2.979 -23.067 1.00 94.62 211 GLY A C 1
ATOM 1717 O O . GLY A 1 211 ? -16.719 3.702 -23.442 1.00 94.62 211 GLY A O 1
ATOM 1718 N N . ILE A 1 212 ? -15.079 3.261 -21.978 1.00 94.75 212 ILE A N 1
ATOM 1719 C CA . ILE A 1 212 ? -15.289 4.420 -21.097 1.00 94.75 212 ILE A CA 1
ATOM 1720 C C . ILE A 1 212 ? -14.013 5.258 -20.995 1.00 94.75 212 ILE A C 1
ATOM 1722 O O . ILE A 1 212 ? -12.958 4.835 -21.457 1.00 94.75 212 ILE A O 1
ATOM 1726 N N . LEU A 1 213 ? -14.110 6.466 -20.422 1.00 93.31 213 LEU A N 1
ATOM 1727 C CA . LEU A 1 213 ? -12.969 7.382 -20.253 1.00 93.31 213 LEU A CA 1
ATOM 1728 C C . LEU A 1 213 ? -12.167 7.613 -21.555 1.00 93.31 213 LEU A C 1
ATOM 1730 O O . LEU A 1 213 ? -10.976 7.904 -21.519 1.00 93.31 213 LEU A O 1
ATOM 1734 N N . LYS A 1 214 ? -12.836 7.540 -22.717 1.00 90.69 214 LYS A N 1
ATOM 1735 C CA . LYS A 1 214 ? -12.213 7.587 -24.055 1.00 90.69 214 LYS A CA 1
ATOM 1736 C C . LYS A 1 214 ? -11.438 8.876 -24.347 1.00 90.69 214 LYS A C 1
ATOM 1738 O O . LYS A 1 214 ? -10.624 8.899 -25.261 1.00 90.69 214 LYS A O 1
ATOM 1743 N N . ASN A 1 215 ? -11.706 9.935 -23.588 1.00 91.12 215 ASN A N 1
ATOM 1744 C CA . ASN A 1 215 ? -11.052 11.234 -23.739 1.00 91.12 215 ASN A CA 1
ATOM 1745 C C . ASN A 1 215 ? -9.636 11.257 -23.143 1.00 91.12 215 ASN A C 1
ATOM 1747 O O . ASN A 1 215 ? -8.909 12.223 -23.352 1.00 91.12 215 ASN A O 1
ATOM 1751 N N . TYR A 1 216 ? -9.247 10.223 -22.395 1.00 91.19 216 TYR A N 1
ATOM 1752 C CA . TYR A 1 216 ? -7.939 10.131 -21.765 1.00 91.19 216 TYR A CA 1
ATOM 1753 C C . TYR A 1 216 ? -7.007 9.206 -22.547 1.00 91.19 216 TYR A C 1
ATOM 1755 O O . TYR A 1 216 ? -7.407 8.144 -23.025 1.00 91.19 216 TYR A O 1
ATOM 1763 N N . ASN A 1 217 ? -5.728 9.577 -22.607 1.00 91.88 217 ASN A N 1
ATOM 1764 C CA . ASN A 1 217 ? -4.671 8.635 -22.956 1.00 91.88 217 ASN A CA 1
ATOM 1765 C C . ASN A 1 217 ? -4.543 7.597 -21.825 1.00 91.88 217 ASN A C 1
ATOM 1767 O O . ASN A 1 217 ? -4.535 7.954 -20.643 1.00 91.88 217 ASN A O 1
ATOM 1771 N N . GLY A 1 218 ? -4.437 6.313 -22.169 1.00 93.25 218 GLY A N 1
ATOM 1772 C CA . GLY A 1 218 ? -4.384 5.254 -21.163 1.00 93.25 218 GLY A CA 1
ATOM 1773 C C . GLY A 1 218 ? -3.146 5.327 -20.270 1.00 93.25 218 GLY A C 1
ATOM 1774 O O . GLY A 1 218 ? -3.235 4.971 -19.101 1.00 93.25 218 GLY A O 1
ATOM 1775 N N . SER A 1 219 ? -2.021 5.858 -20.755 1.00 93.25 219 SER A N 1
ATOM 1776 C CA . SER A 1 219 ? -0.816 6.078 -19.942 1.00 93.25 219 SER A CA 1
ATOM 1777 C C . SER A 1 219 ? -1.043 7.105 -18.828 1.00 93.25 219 SER A C 1
ATOM 1779 O O . SER A 1 219 ? -0.502 6.962 -17.727 1.00 93.25 219 SER A O 1
ATOM 1781 N N . ILE A 1 220 ? -1.891 8.109 -19.088 1.00 94.38 220 ILE A N 1
ATOM 1782 C CA . ILE A 1 220 ? -2.315 9.102 -18.095 1.00 94.38 220 ILE A CA 1
ATOM 1783 C C . ILE A 1 220 ? -3.219 8.434 -17.051 1.00 94.38 220 ILE A C 1
ATOM 1785 O O . ILE A 1 220 ? -3.008 8.634 -15.857 1.00 94.38 220 ILE A O 1
ATOM 1789 N N . LEU A 1 221 ? -4.175 7.597 -17.475 1.00 96.56 221 LEU A N 1
ATOM 1790 C CA . LEU A 1 221 ? -5.055 6.855 -16.557 1.00 96.56 221 LEU A CA 1
ATOM 1791 C C . LEU A 1 221 ? -4.300 5.827 -15.711 1.00 96.56 221 LEU A C 1
ATOM 1793 O O . LEU A 1 221 ? -4.620 5.648 -14.537 1.00 96.56 221 LEU A O 1
ATOM 1797 N N . PHE A 1 222 ? -3.272 5.188 -16.271 1.00 95.62 222 PHE A N 1
ATOM 1798 C CA . PHE A 1 222 ? -2.376 4.326 -15.504 1.00 95.62 222 PHE A CA 1
ATOM 1799 C C . PHE A 1 222 ? -1.600 5.127 -14.458 1.00 95.62 222 PHE A C 1
ATOM 1801 O O . PHE A 1 222 ? -1.310 4.589 -13.393 1.00 95.62 222 PHE A O 1
ATOM 1808 N N . GLY A 1 223 ? -1.328 6.407 -14.730 1.00 94.44 223 GLY A N 1
ATOM 1809 C CA . GLY A 1 223 ? -0.578 7.299 -13.855 1.00 94.44 223 GLY A CA 1
ATOM 1810 C C . GLY A 1 223 ? 0.930 7.274 -14.086 1.00 94.44 223 GLY A C 1
ATOM 1811 O O . GLY A 1 223 ? 1.666 7.888 -13.316 1.00 94.44 223 GLY A O 1
ATOM 1812 N N . ILE A 1 224 ? 1.400 6.581 -15.127 1.00 90.44 224 ILE A N 1
ATOM 1813 C CA . ILE A 1 224 ? 2.828 6.369 -15.419 1.00 90.44 224 ILE A CA 1
ATOM 1814 C C . ILE A 1 224 ? 3.491 7.670 -15.885 1.00 90.44 224 ILE A C 1
ATOM 1816 O O . ILE A 1 224 ? 4.600 7.988 -15.466 1.00 90.44 224 ILE A O 1
ATOM 1820 N N . GLU A 1 225 ? 2.787 8.452 -16.704 1.00 90.38 225 GLU A N 1
ATOM 1821 C CA . GLU A 1 225 ? 3.281 9.724 -17.252 1.00 90.38 225 GLU A CA 1
ATOM 1822 C C . GLU A 1 225 ? 3.102 10.909 -16.289 1.00 90.38 225 GLU A C 1
ATOM 1824 O O . GLU A 1 225 ? 3.490 12.037 -16.595 1.00 90.38 225 GLU A O 1
ATOM 1829 N N . HIS A 1 226 ? 2.519 10.682 -15.109 1.00 93.44 226 HIS A N 1
ATOM 1830 C CA . HIS A 1 226 ? 2.287 11.757 -14.155 1.00 93.44 226 HIS A CA 1
ATOM 1831 C C . HIS A 1 226 ? 3.623 12.259 -13.567 1.00 93.44 226 HIS A C 1
ATOM 1833 O O . HIS A 1 226 ? 4.430 11.433 -13.128 1.00 93.44 226 HIS A O 1
ATOM 1839 N N . PRO A 1 227 ? 3.863 13.586 -13.462 1.00 91.81 227 PRO A N 1
ATOM 1840 C CA . PRO A 1 227 ? 5.143 14.133 -12.998 1.00 91.81 227 PRO A CA 1
ATOM 1841 C C . PRO A 1 227 ? 5.609 13.582 -11.646 1.00 91.81 227 PRO A C 1
ATOM 1843 O O . PRO A 1 227 ? 6.787 13.276 -11.477 1.00 91.81 227 PRO A O 1
ATOM 1846 N N . VAL A 1 228 ? 4.679 13.394 -10.700 1.00 90.31 228 VAL A N 1
ATOM 1847 C CA . VAL A 1 228 ? 4.978 12.779 -9.393 1.00 90.31 228 VAL A CA 1
ATOM 1848 C C . VAL A 1 228 ? 5.468 11.343 -9.568 1.00 90.31 228 VAL A C 1
ATOM 1850 O O . VAL A 1 228 ? 6.507 10.994 -9.020 1.00 90.31 228 VAL A O 1
ATOM 1853 N N . THR A 1 229 ? 4.782 10.529 -10.374 1.00 89.88 229 THR A N 1
ATOM 1854 C CA . THR A 1 229 ? 5.176 9.137 -10.627 1.00 89.88 229 THR A CA 1
ATOM 1855 C C . THR A 1 229 ? 6.539 9.064 -11.300 1.00 89.88 229 THR A C 1
ATOM 1857 O O . THR A 1 229 ? 7.389 8.301 -10.856 1.00 89.88 229 THR A O 1
ATOM 1860 N N . ILE A 1 230 ? 6.789 9.903 -12.310 1.00 87.19 230 ILE A N 1
ATOM 1861 C CA . ILE A 1 230 ? 8.090 9.992 -12.987 1.00 87.19 230 ILE A CA 1
ATOM 1862 C C . ILE A 1 230 ? 9.196 10.371 -11.995 1.00 87.19 230 ILE A C 1
ATOM 1864 O O . ILE A 1 230 ? 10.285 9.800 -12.040 1.00 87.19 230 ILE A O 1
ATOM 1868 N N . ASN A 1 231 ? 8.940 11.324 -11.096 1.00 85.94 231 ASN A N 1
ATOM 1869 C CA . ASN A 1 231 ? 9.916 11.737 -10.092 1.00 85.94 231 ASN A CA 1
ATOM 1870 C C . ASN A 1 231 ? 10.225 10.608 -9.098 1.00 85.94 231 ASN A C 1
ATOM 1872 O O . ASN A 1 231 ? 11.392 10.333 -8.824 1.00 85.94 231 ASN A O 1
ATOM 1876 N N . VAL A 1 232 ? 9.196 9.906 -8.611 1.00 83.19 232 VAL A N 1
ATOM 1877 C CA . VAL A 1 232 ? 9.391 8.746 -7.731 1.00 83.19 232 VAL A CA 1
ATOM 1878 C C . VAL A 1 232 ? 10.130 7.632 -8.473 1.00 83.19 232 VAL A C 1
ATOM 1880 O O . VAL A 1 232 ? 11.064 7.074 -7.914 1.00 83.19 232 VAL A O 1
ATOM 1883 N N . LEU A 1 233 ? 9.802 7.354 -9.739 1.00 78.81 233 LEU A N 1
ATOM 1884 C CA . LEU A 1 233 ? 10.501 6.360 -10.560 1.00 78.81 233 LEU A CA 1
ATOM 1885 C C . LEU A 1 233 ? 11.986 6.679 -10.733 1.00 78.81 233 LEU A C 1
ATOM 1887 O O . LEU A 1 233 ? 12.815 5.786 -10.591 1.00 78.81 233 LEU A O 1
ATOM 1891 N N . LYS A 1 234 ? 12.342 7.942 -10.995 1.00 74.75 234 LYS A N 1
ATOM 1892 C CA . LYS A 1 234 ? 13.749 8.365 -11.073 1.00 74.75 234 LYS A CA 1
ATOM 1893 C C . LYS A 1 234 ? 14.484 8.082 -9.763 1.00 74.75 234 LYS A C 1
ATOM 1895 O O . LYS A 1 234 ? 15.546 7.471 -9.789 1.00 74.75 234 LYS A O 1
ATOM 1900 N N . ASN A 1 235 ? 13.879 8.435 -8.630 1.00 68.75 235 ASN A N 1
ATOM 1901 C CA . ASN A 1 235 ? 14.453 8.162 -7.311 1.00 68.75 235 ASN A CA 1
ATOM 1902 C C . ASN A 1 235 ? 14.493 6.657 -6.986 1.00 68.75 235 ASN A C 1
ATOM 1904 O O . ASN A 1 235 ? 15.409 6.202 -6.310 1.00 68.75 235 ASN A O 1
ATOM 1908 N N . TYR A 1 236 ? 13.531 5.880 -7.489 1.00 64.06 236 TYR A N 1
ATOM 1909 C CA . TYR A 1 236 ? 13.422 4.436 -7.274 1.00 64.06 236 TYR A CA 1
ATOM 1910 C C . TYR A 1 236 ? 14.458 3.645 -8.085 1.00 64.06 236 TYR A C 1
ATOM 1912 O O . TYR A 1 236 ? 15.087 2.734 -7.562 1.00 64.06 236 TYR A O 1
ATOM 1920 N N . VAL A 1 237 ? 14.715 4.028 -9.341 1.00 58.66 237 VAL A N 1
ATOM 1921 C CA . VAL A 1 237 ? 15.802 3.464 -10.170 1.00 58.66 237 VAL A CA 1
ATOM 1922 C C . VAL A 1 237 ? 17.183 3.797 -9.587 1.00 58.66 237 VAL A C 1
ATOM 1924 O O . VAL A 1 237 ? 18.151 3.069 -9.812 1.00 58.66 237 VAL A O 1
ATOM 1927 N N . GLU A 1 238 ? 17.275 4.893 -8.834 1.00 55.91 238 GLU A N 1
ATOM 1928 C CA . GLU A 1 238 ? 18.467 5.292 -8.087 1.00 55.91 238 GLU A CA 1
ATOM 1929 C C . GLU A 1 238 ? 18.540 4.715 -6.663 1.00 55.91 238 GLU A C 1
ATOM 1931 O O . GLU A 1 238 ? 19.543 4.950 -5.985 1.00 55.91 238 GLU A O 1
ATOM 1936 N N . SER A 1 239 ? 17.516 3.973 -6.222 1.00 56.72 239 SER A N 1
ATOM 1937 C CA . SER A 1 239 ? 17.464 3.354 -4.899 1.00 56.72 239 SER A CA 1
ATOM 1938 C C . SER A 1 239 ? 18.429 2.168 -4.833 1.00 56.72 239 SER A C 1
ATOM 1940 O O . SER A 1 239 ? 18.545 1.416 -5.809 1.00 56.72 239 SER A O 1
ATOM 1942 N N . PRO A 1 240 ? 19.159 2.002 -3.720 1.00 61.75 240 PRO A N 1
ATOM 1943 C CA . PRO A 1 240 ? 20.105 0.915 -3.595 1.00 61.75 240 PRO A CA 1
ATOM 1944 C C . PRO A 1 240 ? 19.395 -0.447 -3.620 1.00 61.75 240 PRO A C 1
ATOM 1946 O O . PRO A 1 240 ? 18.363 -0.644 -2.990 1.00 61.75 240 PRO A O 1
ATOM 1949 N N . ILE A 1 241 ? 19.970 -1.380 -4.378 1.00 70.38 241 ILE A N 1
ATOM 1950 C CA . ILE A 1 241 ? 19.594 -2.796 -4.495 1.00 70.38 241 ILE A CA 1
ATOM 1951 C C . ILE A 1 241 ? 19.677 -3.490 -3.135 1.00 70.38 241 ILE A C 1
ATOM 1953 O O . ILE A 1 241 ? 18.915 -4.414 -2.879 1.00 70.38 241 ILE A O 1
ATOM 1957 N N . CYS A 1 242 ? 20.591 -3.041 -2.277 1.00 70.19 242 CYS A N 1
ATOM 1958 C CA . CYS A 1 242 ? 20.738 -3.526 -0.915 1.00 70.19 242 CYS A CA 1
ATOM 1959 C C . CYS A 1 242 ? 21.362 -2.463 -0.010 1.00 70.19 242 CYS A C 1
ATOM 1961 O O . CYS A 1 242 ? 21.978 -1.500 -0.472 1.00 70.19 242 CYS A O 1
ATOM 1963 N N . SER A 1 243 ? 21.190 -2.637 1.292 1.00 75.69 243 SER A N 1
ATOM 1964 C CA . SER A 1 243 ? 21.785 -1.809 2.337 1.00 75.69 243 SER A CA 1
ATOM 1965 C C . SER A 1 243 ? 23.137 -2.362 2.806 1.00 75.69 243 SER A C 1
ATOM 1967 O O . SER A 1 243 ? 23.471 -3.523 2.569 1.00 75.69 243 SER A O 1
ATOM 1969 N N . VAL A 1 244 ? 23.900 -1.548 3.545 1.00 75.06 244 VAL A N 1
ATOM 1970 C CA . VAL A 1 244 ? 25.185 -1.943 4.163 1.00 75.06 244 VAL A CA 1
ATOM 1971 C C . VAL A 1 244 ? 25.037 -3.180 5.069 1.00 75.06 244 VAL A C 1
ATOM 1973 O O . VAL A 1 244 ? 25.927 -4.032 5.154 1.00 75.06 244 VAL A O 1
ATOM 1976 N N . ASN A 1 245 ? 23.874 -3.345 5.705 1.00 76.94 245 ASN A N 1
ATOM 1977 C CA . ASN A 1 245 ? 23.591 -4.493 6.567 1.00 76.94 245 ASN A CA 1
ATOM 1978 C C . ASN A 1 245 ? 23.584 -5.817 5.792 1.00 76.94 245 ASN A C 1
ATOM 1980 O O . ASN A 1 245 ? 24.037 -6.833 6.318 1.00 76.94 245 ASN A O 1
ATOM 1984 N N . GLU A 1 246 ? 23.159 -5.780 4.531 1.00 81.00 246 GLU A N 1
ATOM 1985 C CA . GLU A 1 246 ? 22.992 -6.937 3.649 1.00 81.00 246 GLU A CA 1
ATOM 1986 C C . GLU A 1 246 ? 24.267 -7.281 2.870 1.00 81.00 246 GLU A C 1
ATOM 1988 O O . GLU A 1 246 ? 24.282 -8.242 2.108 1.00 81.00 246 GLU A O 1
ATOM 1993 N N . TRP A 1 247 ? 25.375 -6.559 3.076 1.00 86.06 247 TRP A N 1
ATOM 1994 C CA . TRP A 1 247 ? 26.636 -6.855 2.386 1.00 86.06 247 TRP A CA 1
ATOM 1995 C C . TRP A 1 247 ? 27.190 -8.246 2.683 1.00 86.06 247 TRP A C 1
ATOM 1997 O O . TRP A 1 247 ? 27.927 -8.776 1.862 1.00 86.06 247 TRP A O 1
ATOM 2007 N N . GLY A 1 248 ? 26.832 -8.852 3.819 1.00 84.31 248 GLY A N 1
ATOM 2008 C CA . GLY A 1 248 ? 27.196 -10.237 4.139 1.00 84.31 248 GLY A CA 1
ATOM 2009 C C . GLY A 1 248 ? 26.473 -11.282 3.281 1.00 84.31 248 GLY A C 1
ATOM 2010 O O . GLY A 1 248 ? 26.957 -12.404 3.158 1.00 84.31 248 GLY A O 1
ATOM 2011 N N . ASP A 1 249 ? 25.344 -10.918 2.672 1.00 85.94 249 ASP A N 1
ATOM 2012 C CA . ASP A 1 249 ? 24.556 -11.801 1.820 1.00 85.94 249 ASP A CA 1
ATOM 2013 C C . ASP A 1 249 ? 25.088 -11.751 0.381 1.00 85.94 249 ASP A C 1
ATOM 2015 O O . ASP A 1 249 ? 24.890 -10.790 -0.373 1.00 85.94 249 ASP A O 1
ATOM 2019 N N . ILE A 1 250 ? 25.802 -12.809 -0.003 1.00 85.06 250 ILE A N 1
ATOM 2020 C CA . ILE A 1 250 ? 26.402 -12.921 -1.332 1.00 85.06 250 ILE A CA 1
ATOM 2021 C C . ILE A 1 250 ? 25.350 -12.989 -2.446 1.00 85.06 250 ILE A C 1
ATOM 2023 O O . ILE A 1 250 ? 25.622 -12.516 -3.550 1.00 85.06 250 ILE A O 1
ATOM 2027 N N . GLU A 1 251 ? 24.156 -13.536 -2.199 1.00 82.44 251 GLU A N 1
ATOM 2028 C CA . GLU A 1 251 ? 23.110 -13.669 -3.218 1.00 82.44 251 GLU A CA 1
ATOM 2029 C C . GLU A 1 251 ? 22.527 -12.299 -3.567 1.00 82.44 251 GLU A C 1
ATOM 2031 O O . GLU A 1 251 ? 22.414 -11.945 -4.745 1.00 82.44 251 GLU A O 1
ATOM 2036 N N . VAL A 1 252 ? 22.249 -11.488 -2.545 1.00 78.12 252 VAL A N 1
ATOM 2037 C CA . VAL A 1 252 ? 21.784 -10.104 -2.699 1.00 78.12 252 VAL A CA 1
ATOM 2038 C C . VAL A 1 252 ? 22.855 -9.244 -3.379 1.00 78.12 252 VAL A C 1
ATOM 2040 O O . VAL A 1 252 ? 22.587 -8.573 -4.382 1.00 78.12 252 VAL A O 1
ATOM 2043 N N . MET A 1 253 ? 24.101 -9.314 -2.903 1.00 86.06 253 MET A N 1
ATOM 2044 C CA . MET A 1 253 ? 25.215 -8.544 -3.468 1.00 86.06 253 MET A CA 1
ATOM 2045 C C . MET A 1 253 ? 25.547 -8.950 -4.910 1.00 86.06 253 MET A C 1
ATOM 2047 O O . MET A 1 253 ? 25.947 -8.108 -5.724 1.00 86.06 253 MET A O 1
ATOM 2051 N N . SER A 1 254 ? 25.335 -10.222 -5.263 1.00 83.44 254 SER A N 1
ATOM 2052 C CA . SER A 1 254 ? 25.552 -10.718 -6.624 1.00 83.44 254 SER A CA 1
ATOM 2053 C C . SER A 1 254 ? 24.635 -10.027 -7.628 1.00 83.44 254 SER A C 1
ATOM 2055 O O . SER A 1 254 ? 25.095 -9.686 -8.715 1.00 83.44 254 SER A O 1
ATOM 2057 N N . GLN A 1 255 ? 23.389 -9.701 -7.271 1.00 79.06 255 GLN A N 1
ATOM 2058 C CA . GLN A 1 255 ? 22.479 -8.967 -8.165 1.00 79.06 255 GLN A CA 1
ATOM 2059 C C . GLN A 1 255 ? 23.046 -7.592 -8.552 1.00 79.06 255 GLN A C 1
ATOM 2061 O O . GLN A 1 255 ? 23.017 -7.193 -9.724 1.00 79.06 255 GLN A O 1
ATOM 2066 N N . ALA A 1 256 ? 23.625 -6.881 -7.582 1.00 81.88 256 ALA A N 1
ATOM 2067 C CA . ALA A 1 256 ? 24.283 -5.602 -7.820 1.00 81.88 256 ALA A CA 1
ATOM 2068 C C . ALA A 1 256 ? 25.559 -5.768 -8.668 1.00 81.88 256 ALA A C 1
ATOM 2070 O O . ALA A 1 256 ? 25.772 -5.013 -9.628 1.00 81.88 256 ALA A O 1
ATOM 2071 N N . PHE A 1 257 ? 26.361 -6.803 -8.392 1.00 84.75 257 PHE A N 1
ATOM 2072 C CA . PHE A 1 257 ? 27.552 -7.133 -9.176 1.00 84.75 257 PHE A CA 1
ATOM 2073 C C . PHE A 1 257 ? 27.216 -7.443 -10.642 1.00 84.75 257 PHE A C 1
ATOM 2075 O O . PHE A 1 257 ? 27.833 -6.880 -11.554 1.00 84.75 257 PHE A O 1
ATOM 2082 N N . GLU A 1 258 ? 26.213 -8.286 -10.895 1.00 82.25 258 GLU A N 1
ATOM 2083 C CA . GLU A 1 258 ? 25.787 -8.657 -12.246 1.00 82.25 258 GLU A CA 1
ATOM 2084 C C . GLU A 1 258 ? 25.320 -7.444 -13.055 1.00 82.25 258 GLU A C 1
ATOM 2086 O O . GLU A 1 258 ? 25.692 -7.283 -14.224 1.00 82.25 258 GLU A O 1
ATOM 2091 N N . LYS A 1 259 ? 24.560 -6.550 -12.414 1.00 79.44 259 LYS A N 1
ATOM 2092 C CA . LYS A 1 259 ? 24.026 -5.332 -13.031 1.00 79.44 259 LYS A CA 1
ATOM 2093 C C . LYS A 1 259 ? 25.116 -4.304 -13.341 1.00 79.44 259 LYS A C 1
ATOM 2095 O O . LYS A 1 259 ? 25.074 -3.638 -14.385 1.00 79.44 259 LYS A O 1
ATOM 2100 N N . HIS A 1 260 ? 26.096 -4.133 -12.451 1.00 81.38 260 HIS A N 1
ATOM 2101 C CA . HIS A 1 260 ? 27.024 -3.003 -12.529 1.00 81.38 260 HIS A CA 1
ATOM 2102 C C . HIS A 1 260 ? 28.439 -3.363 -12.979 1.00 81.38 260 HIS A C 1
ATOM 2104 O O . HIS A 1 260 ? 28.978 -2.611 -13.803 1.00 81.38 260 HIS A O 1
ATOM 2110 N N . LEU A 1 261 ? 28.999 -4.483 -12.517 1.00 81.81 261 LEU A N 1
ATOM 2111 C CA . LEU A 1 261 ? 30.423 -4.817 -12.622 1.00 81.81 261 LEU A CA 1
ATOM 2112 C C . LEU A 1 261 ? 30.733 -5.983 -13.579 1.00 81.81 261 LEU A C 1
ATOM 2114 O O . LEU A 1 261 ? 31.688 -5.868 -14.346 1.00 81.81 261 LEU A O 1
ATOM 2118 N N . LYS A 1 262 ? 29.906 -7.041 -13.633 1.00 80.44 262 LYS A N 1
ATOM 2119 C CA . LYS A 1 262 ? 30.181 -8.306 -14.363 1.00 80.44 262 LYS A CA 1
ATOM 2120 C C . LYS A 1 262 ? 30.648 -8.145 -15.817 1.00 80.44 262 LYS A C 1
ATOM 2122 O O . LYS A 1 262 ? 31.478 -8.909 -16.283 1.00 80.44 262 LYS A O 1
ATOM 2127 N N . ARG A 1 263 ? 30.125 -7.154 -16.551 1.00 75.94 263 ARG A N 1
ATOM 2128 C CA . ARG A 1 263 ? 30.476 -6.885 -17.969 1.00 75.94 263 ARG A CA 1
ATOM 2129 C C . ARG A 1 263 ? 31.495 -5.754 -18.167 1.00 75.94 263 ARG A C 1
ATOM 2131 O O . ARG A 1 263 ? 31.669 -5.271 -19.288 1.00 75.94 263 ARG A O 1
ATOM 2138 N N . LYS A 1 264 ? 32.046 -5.209 -17.083 1.00 77.06 264 LYS A N 1
ATOM 2139 C CA . LYS A 1 264 ? 32.863 -3.986 -17.105 1.00 77.06 264 LYS A CA 1
ATOM 2140 C C . LYS A 1 264 ? 34.215 -4.139 -16.422 1.00 77.06 264 LYS A C 1
ATOM 2142 O O . LYS A 1 264 ? 35.040 -3.268 -16.645 1.00 77.06 264 LYS A O 1
ATOM 2147 N N . ILE A 1 265 ? 34.420 -5.198 -15.644 1.00 76.31 265 ILE A N 1
ATOM 2148 C CA . ILE A 1 265 ? 35.717 -5.575 -15.077 1.00 76.31 265 ILE A CA 1
ATOM 2149 C C . ILE A 1 265 ? 36.404 -6.541 -16.048 1.00 76.31 265 ILE A C 1
ATOM 2151 O O . ILE A 1 265 ? 35.765 -7.480 -16.523 1.00 76.31 265 ILE A O 1
ATOM 2155 N N . SER A 1 266 ? 37.678 -6.295 -16.361 1.00 67.31 266 SER A N 1
ATOM 2156 C CA . SER A 1 266 ? 38.496 -7.156 -17.233 1.00 67.31 266 SER A CA 1
ATOM 2157 C C . SER A 1 266 ? 39.158 -8.325 -16.492 1.00 67.31 266 SER A C 1
ATOM 2159 O O . SER A 1 266 ? 39.520 -9.321 -17.115 1.00 67.31 266 SER A O 1
ATOM 2161 N N . VAL A 1 267 ? 39.290 -8.223 -15.167 1.00 71.94 267 VAL A N 1
ATOM 2162 C CA . VAL A 1 267 ? 39.933 -9.224 -14.306 1.00 71.94 267 VAL A CA 1
ATOM 2163 C C . VAL A 1 267 ? 38.989 -10.392 -14.012 1.00 71.94 267 VAL A C 1
ATOM 2165 O O . VAL A 1 267 ? 37.942 -10.233 -13.381 1.00 71.94 267 VAL A O 1
ATOM 2168 N N . VAL A 1 268 ? 39.382 -11.589 -14.449 1.00 70.75 268 VAL A N 1
ATOM 2169 C CA . VAL A 1 268 ? 38.667 -12.843 -14.180 1.00 70.75 268 VAL A CA 1
ATOM 2170 C C . VAL A 1 268 ? 38.906 -13.270 -12.731 1.00 70.75 268 VAL A C 1
ATOM 2172 O O . VAL A 1 268 ? 40.043 -13.302 -12.275 1.00 70.75 268 VAL A O 1
ATOM 2175 N N . GLY A 1 269 ? 37.837 -13.615 -12.008 1.00 72.00 269 GLY A N 1
ATOM 2176 C CA . GLY A 1 269 ? 37.941 -14.116 -10.631 1.00 72.00 269 GLY A CA 1
ATOM 2177 C C . GLY A 1 269 ? 38.247 -13.050 -9.574 1.00 72.00 269 GLY A C 1
ATOM 2178 O O . GLY A 1 269 ? 38.654 -13.402 -8.470 1.00 72.00 269 GLY A O 1
ATOM 2179 N N . LEU A 1 270 ? 38.045 -11.762 -9.884 1.00 83.12 270 LEU A N 1
ATOM 2180 C CA . LEU A 1 270 ? 38.206 -10.674 -8.917 1.00 83.12 270 LEU A CA 1
ATOM 2181 C C . LEU A 1 270 ? 37.362 -10.940 -7.660 1.00 83.12 270 LEU A C 1
ATOM 2183 O O . LEU A 1 270 ? 36.145 -11.110 -7.761 1.00 83.12 270 LEU A O 1
ATOM 2187 N N . ASN A 1 271 ? 37.982 -10.906 -6.478 1.00 85.00 271 ASN A N 1
ATOM 2188 C CA . ASN A 1 271 ? 37.278 -11.076 -5.206 1.00 85.00 271 ASN A CA 1
ATOM 2189 C C . ASN A 1 271 ? 36.575 -9.774 -4.781 1.00 85.00 271 ASN A C 1
ATOM 2191 O O . ASN A 1 271 ? 36.917 -9.131 -3.793 1.00 85.00 271 ASN A O 1
ATOM 2195 N N . TRP A 1 272 ? 35.608 -9.354 -5.593 1.00 89.44 272 TRP A N 1
ATOM 2196 C CA . TRP A 1 272 ? 34.888 -8.091 -5.448 1.00 89.44 272 TRP A CA 1
ATOM 2197 C C . TRP A 1 272 ? 34.046 -8.026 -4.170 1.00 89.44 272 TRP A C 1
ATOM 2199 O O . TRP A 1 272 ? 33.809 -6.936 -3.667 1.00 89.44 272 TRP A O 1
ATOM 2209 N N . HIS A 1 273 ? 33.563 -9.163 -3.660 1.00 89.94 273 HIS A N 1
ATOM 2210 C CA . HIS A 1 273 ? 32.706 -9.199 -2.472 1.00 89.94 273 HIS A CA 1
ATOM 2211 C C . HIS A 1 273 ? 33.512 -8.948 -1.200 1.00 89.94 273 HIS A C 1
ATOM 2213 O O . HIS A 1 273 ? 33.072 -8.188 -0.340 1.00 89.94 273 HIS A O 1
ATOM 2219 N N . LYS A 1 274 ? 34.744 -9.475 -1.149 1.00 88.19 274 LYS A N 1
ATOM 2220 C CA . LYS A 1 274 ? 35.695 -9.255 -0.054 1.00 88.19 274 LYS A CA 1
ATOM 2221 C C . LYS A 1 274 ? 35.921 -7.772 0.248 1.00 88.19 274 LYS A C 1
ATOM 2223 O O . LYS A 1 274 ? 35.970 -7.415 1.413 1.00 88.19 274 LYS A O 1
ATOM 2228 N N . PHE A 1 275 ? 35.945 -6.912 -0.770 1.00 90.38 275 PHE A N 1
ATOM 2229 C CA . PHE A 1 275 ? 36.003 -5.455 -0.600 1.00 90.38 275 PHE A CA 1
ATOM 2230 C C . PHE A 1 275 ? 34.929 -4.909 0.353 1.00 90.38 275 PHE A C 1
ATOM 2232 O O . PHE A 1 275 ? 35.218 -4.090 1.219 1.00 90.38 275 PHE A O 1
ATOM 2239 N N . PHE A 1 276 ? 33.682 -5.352 0.180 1.00 89.81 276 PHE A N 1
ATOM 2240 C CA . PHE A 1 276 ? 32.552 -4.877 0.974 1.00 89.81 276 PHE A CA 1
ATOM 2241 C C . PHE A 1 276 ? 32.610 -5.437 2.396 1.00 89.81 276 PHE A C 1
ATOM 2243 O O . PHE A 1 276 ? 32.345 -4.709 3.347 1.00 89.81 276 PHE A O 1
ATOM 2250 N N . ILE A 1 277 ? 33.011 -6.701 2.549 1.00 88.44 277 ILE A N 1
ATOM 2251 C CA . ILE A 1 277 ? 33.196 -7.324 3.866 1.00 88.44 277 ILE A CA 1
ATOM 2252 C C . ILE A 1 277 ? 34.315 -6.631 4.648 1.00 88.44 277 ILE A C 1
ATOM 2254 O O . ILE A 1 277 ? 34.080 -6.188 5.766 1.00 88.44 277 ILE A O 1
ATOM 2258 N N . GLU A 1 278 ? 35.488 -6.446 4.038 1.00 88.62 278 GLU A N 1
ATOM 2259 C CA . GLU A 1 278 ? 36.627 -5.780 4.678 1.00 88.62 278 GLU A CA 1
ATOM 2260 C C . GLU A 1 278 ? 36.308 -4.335 5.048 1.00 88.62 278 GLU A C 1
ATOM 2262 O O . GLU A 1 278 ? 36.732 -3.868 6.099 1.00 88.62 278 GLU A O 1
ATOM 2267 N N . TRP A 1 279 ? 35.550 -3.616 4.217 1.00 87.50 279 TRP A N 1
ATOM 2268 C CA . TRP A 1 279 ? 35.131 -2.265 4.572 1.00 87.50 279 TRP A CA 1
ATOM 2269 C C . TRP A 1 279 ? 34.134 -2.269 5.741 1.00 87.50 279 TRP A C 1
ATOM 2271 O O . TRP A 1 279 ? 34.275 -1.474 6.663 1.00 87.50 279 TRP A O 1
ATOM 2281 N N . LYS A 1 280 ? 33.171 -3.196 5.768 1.00 84.19 280 LYS A N 1
ATOM 2282 C CA . LYS A 1 280 ? 32.227 -3.320 6.891 1.00 84.19 280 LYS A CA 1
ATOM 2283 C C . LYS A 1 280 ? 32.919 -3.624 8.228 1.00 84.19 280 LYS A C 1
ATOM 2285 O O . LYS A 1 280 ? 32.399 -3.263 9.275 1.00 84.19 280 LYS A O 1
ATOM 2290 N N . GLU A 1 281 ? 34.068 -4.293 8.194 1.00 84.00 281 GLU A N 1
ATOM 2291 C CA . GLU A 1 281 ? 34.866 -4.635 9.379 1.00 84.00 281 GLU A CA 1
ATOM 2292 C C . GLU A 1 281 ? 35.794 -3.499 9.851 1.00 84.00 281 GLU A C 1
ATOM 2294 O O . GLU A 1 281 ? 36.398 -3.607 10.918 1.00 84.00 281 GLU A O 1
ATOM 2299 N N . GLN A 1 282 ? 35.929 -2.410 9.087 1.00 82.69 282 GLN A N 1
ATOM 2300 C CA . GLN A 1 282 ? 36.779 -1.276 9.454 1.00 82.69 282 GLN A CA 1
ATOM 2301 C C . GLN A 1 282 ? 36.089 -0.314 10.423 1.00 82.69 282 GLN A C 1
ATOM 2303 O O . GLN A 1 282 ? 34.886 -0.093 10.364 1.00 82.69 282 GLN A O 1
ATOM 2308 N N . GLU A 1 283 ? 36.886 0.340 11.272 1.00 76.25 283 GLU A N 1
ATOM 2309 C CA . GLU A 1 283 ? 36.392 1.349 12.223 1.00 76.25 283 GLU A CA 1
ATOM 2310 C C . GLU A 1 283 ? 35.874 2.626 11.537 1.00 76.25 283 GLU A C 1
ATOM 2312 O O . GLU A 1 283 ? 35.070 3.362 12.108 1.00 76.25 283 GLU A O 1
ATOM 2317 N N . SER A 1 284 ? 36.346 2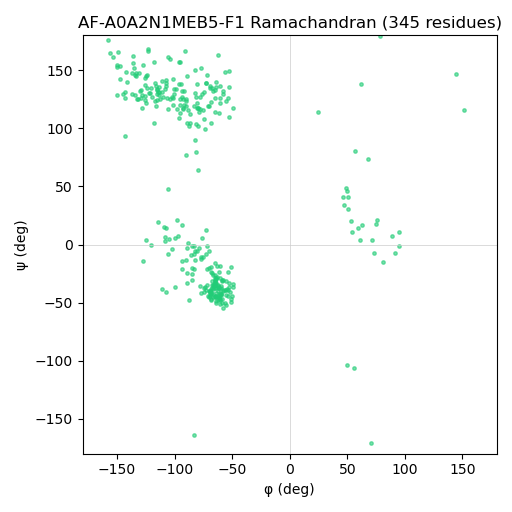.918 10.319 1.00 79.81 284 SER A N 1
ATOM 2318 C CA . SER A 1 284 ? 35.956 4.111 9.565 1.00 79.81 284 SER A CA 1
ATOM 2319 C C . SER A 1 284 ? 34.815 3.817 8.598 1.00 79.81 284 SER A C 1
ATOM 2321 O O . SER A 1 284 ? 34.949 3.028 7.662 1.00 79.81 284 SER A O 1
ATOM 2323 N N . ASN A 1 285 ? 33.741 4.594 8.722 1.00 79.62 285 ASN A N 1
ATOM 2324 C CA . ASN A 1 285 ? 32.634 4.582 7.767 1.00 79.62 285 ASN A CA 1
ATOM 2325 C C . ASN A 1 285 ? 32.987 5.244 6.428 1.00 79.62 285 ASN A C 1
ATOM 2327 O O . ASN A 1 285 ? 32.195 5.166 5.496 1.00 79.62 285 ASN A O 1
ATOM 2331 N N . ILE A 1 286 ? 34.152 5.890 6.308 1.00 79.25 286 ILE A N 1
ATOM 2332 C CA . ILE A 1 286 ? 34.600 6.584 5.096 1.00 79.25 286 ILE A CA 1
ATOM 2333 C C . ILE A 1 286 ? 35.838 5.897 4.521 1.00 79.25 286 ILE A C 1
ATOM 2335 O O . ILE A 1 286 ? 36.798 5.650 5.252 1.00 79.25 286 ILE A O 1
ATOM 2339 N N . ILE A 1 287 ? 35.847 5.678 3.201 1.00 82.31 287 ILE A N 1
ATOM 2340 C CA . ILE A 1 287 ? 37.018 5.182 2.460 1.00 82.31 287 ILE A CA 1
ATOM 2341 C C . ILE A 1 287 ? 37.375 6.064 1.275 1.00 82.31 287 ILE A C 1
ATOM 2343 O O . ILE A 1 287 ? 36.515 6.687 0.648 1.00 82.31 287 ILE A O 1
ATOM 2347 N N . GLU A 1 288 ? 38.650 6.014 0.897 1.00 84.69 288 GLU A N 1
ATOM 2348 C CA . GLU A 1 288 ? 39.101 6.403 -0.434 1.00 84.69 288 GLU A CA 1
ATOM 2349 C C . GLU A 1 288 ? 38.997 5.204 -1.387 1.00 84.69 288 GLU A C 1
ATOM 2351 O O . GLU A 1 288 ? 39.754 4.239 -1.287 1.00 84.69 288 GLU A O 1
ATOM 2356 N N . LEU A 1 289 ? 38.098 5.275 -2.370 1.00 82.69 289 LEU A N 1
ATOM 2357 C CA . LEU A 1 289 ? 37.766 4.149 -3.248 1.00 82.69 289 LEU A CA 1
ATOM 2358 C C . LEU A 1 289 ? 39.002 3.500 -3.899 1.00 82.69 289 LEU A C 1
ATOM 2360 O O . LEU A 1 289 ? 39.086 2.280 -3.992 1.00 82.69 289 LEU A O 1
ATOM 2364 N N . MET A 1 290 ? 39.975 4.298 -4.344 1.00 82.00 290 MET A N 1
ATOM 2365 C CA . MET A 1 290 ? 41.146 3.780 -5.057 1.00 82.00 290 MET A CA 1
ATOM 2366 C C . MET A 1 290 ? 42.116 3.013 -4.157 1.00 82.00 290 MET A C 1
ATOM 2368 O O . MET A 1 290 ? 42.704 2.035 -4.618 1.00 82.00 290 MET A O 1
ATOM 2372 N N . LEU A 1 291 ? 42.276 3.424 -2.896 1.00 83.81 291 LEU A N 1
ATOM 2373 C CA . LEU A 1 291 ? 43.154 2.735 -1.945 1.00 83.81 291 LEU A CA 1
ATOM 2374 C C . LEU A 1 291 ? 42.639 1.336 -1.618 1.00 83.81 291 LEU A C 1
ATOM 2376 O O . LEU A 1 291 ? 43.438 0.419 -1.469 1.00 83.81 291 LEU A O 1
ATOM 2380 N N . HIS A 1 292 ? 41.319 1.168 -1.574 1.00 85.69 292 HIS A N 1
ATOM 2381 C CA . HIS A 1 292 ? 40.687 -0.108 -1.244 1.00 85.69 292 HIS A CA 1
ATOM 2382 C C . HIS A 1 292 ? 40.448 -0.993 -2.474 1.00 85.69 292 HIS A C 1
ATOM 2384 O O . HIS A 1 292 ? 40.399 -2.212 -2.348 1.00 85.69 292 HIS A O 1
ATOM 2390 N N . LEU A 1 293 ? 40.345 -0.417 -3.680 1.00 86.06 293 LEU A N 1
ATOM 2391 C CA . LEU A 1 293 ? 40.259 -1.209 -4.910 1.00 86.06 293 LEU A CA 1
ATOM 2392 C C . LEU A 1 293 ? 41.613 -1.772 -5.347 1.00 86.06 293 LEU A C 1
ATOM 2394 O O . LEU A 1 293 ? 41.662 -2.924 -5.763 1.00 86.06 293 LEU A O 1
ATOM 2398 N N . LYS A 1 294 ? 42.706 -1.000 -5.263 1.00 85.75 294 LYS A N 1
ATOM 2399 C CA . LYS A 1 294 ? 44.035 -1.428 -5.747 1.00 85.75 294 LYS A CA 1
ATOM 2400 C C . LYS A 1 294 ? 44.482 -2.811 -5.238 1.00 85.75 294 LYS A C 1
ATOM 2402 O O . LYS A 1 294 ? 44.928 -3.588 -6.074 1.00 85.75 294 LYS A O 1
ATOM 2407 N N . PRO A 1 295 ? 44.327 -3.168 -3.946 1.00 87.31 295 PRO A N 1
ATOM 2408 C CA . PRO A 1 295 ? 44.736 -4.477 -3.430 1.00 87.31 295 PRO A CA 1
ATOM 2409 C C . PRO A 1 295 ? 43.988 -5.671 -4.038 1.00 87.31 295 PRO A C 1
ATOM 2411 O O . PRO A 1 295 ? 44.457 -6.800 -3.933 1.00 87.31 295 PRO A O 1
ATOM 2414 N N . LEU A 1 296 ? 42.822 -5.445 -4.652 1.00 85.88 296 LEU A N 1
ATOM 2415 C CA . LEU A 1 296 ? 42.028 -6.506 -5.278 1.00 85.88 296 LEU A CA 1
ATOM 2416 C C . LEU A 1 296 ? 42.514 -6.839 -6.692 1.00 85.88 296 LEU A C 1
ATOM 2418 O O . LEU A 1 296 ? 42.185 -7.903 -7.211 1.00 85.88 296 LEU A O 1
ATOM 2422 N N . TYR A 1 297 ? 43.242 -5.922 -7.328 1.00 87.12 297 TYR A N 1
ATOM 2423 C CA . TYR A 1 297 ? 43.666 -6.015 -8.721 1.00 87.12 297 TYR A CA 1
ATOM 2424 C C . TYR A 1 297 ? 45.158 -6.385 -8.825 1.00 87.12 297 TYR A C 1
ATOM 2426 O O . TYR A 1 297 ? 45.907 -6.189 -7.867 1.00 87.12 297 TYR A O 1
ATOM 2434 N N . PRO A 1 298 ? 45.617 -6.914 -9.979 1.00 86.81 298 PRO A N 1
ATOM 2435 C CA . PRO A 1 298 ? 47.043 -7.109 -10.247 1.00 86.81 298 PRO A CA 1
ATOM 2436 C C . PRO A 1 298 ? 47.864 -5.825 -10.044 1.00 86.81 298 PRO A C 1
ATOM 2438 O O . PRO A 1 298 ? 47.364 -4.722 -10.265 1.00 86.81 298 PRO A O 1
ATOM 2441 N N . LEU A 1 299 ? 49.130 -5.967 -9.634 1.00 81.94 299 LEU A N 1
ATOM 2442 C CA . LEU A 1 299 ? 50.015 -4.847 -9.265 1.00 81.94 299 LEU A CA 1
ATOM 2443 C C . LEU A 1 299 ? 50.213 -3.814 -10.388 1.00 81.94 299 LEU A C 1
ATOM 2445 O O . LEU A 1 299 ? 50.422 -2.636 -10.108 1.00 81.94 299 LEU A O 1
ATOM 2449 N N . ASP A 1 300 ? 50.147 -4.254 -11.639 1.00 84.00 300 ASP A N 1
ATOM 2450 C CA . ASP A 1 300 ? 50.307 -3.468 -12.863 1.00 84.00 300 ASP A CA 1
ATOM 2451 C C . ASP A 1 300 ? 48.968 -3.030 -13.485 1.00 84.00 300 ASP A C 1
ATOM 2453 O O . ASP A 1 300 ? 48.943 -2.466 -14.578 1.00 84.00 300 ASP A O 1
ATOM 2457 N N . HIS A 1 301 ? 47.841 -3.263 -12.801 1.00 84.88 301 HIS A N 1
ATOM 2458 C CA . HIS A 1 301 ? 46.520 -2.945 -13.334 1.00 84.88 301 HIS A CA 1
ATOM 2459 C C . HIS A 1 301 ? 46.259 -1.436 -13.383 1.00 84.88 301 HIS A C 1
ATOM 2461 O O . HIS A 1 301 ? 46.157 -0.755 -12.357 1.00 84.88 301 HIS A O 1
ATOM 2467 N N . GLU A 1 302 ? 46.032 -0.925 -14.591 1.00 84.94 302 GLU A N 1
ATOM 2468 C CA . GLU A 1 302 ? 45.567 0.440 -14.814 1.00 84.94 302 GLU A CA 1
ATOM 2469 C C . GLU A 1 302 ? 44.039 0.493 -14.911 1.00 84.94 302 GLU A C 1
ATOM 2471 O O . GLU A 1 302 ? 43.419 -0.049 -15.827 1.00 84.94 302 GLU A O 1
ATOM 2476 N N . PHE A 1 303 ? 43.409 1.192 -13.965 1.00 82.19 303 PHE A N 1
ATOM 2477 C CA . PHE A 1 303 ? 41.958 1.355 -13.955 1.00 82.19 303 PHE A CA 1
ATOM 2478 C C . PHE A 1 303 ? 41.483 2.226 -15.113 1.00 82.19 303 PHE A C 1
ATOM 2480 O O . PHE A 1 303 ? 41.818 3.408 -15.211 1.00 82.19 303 PHE A O 1
ATOM 2487 N N . THR A 1 304 ? 40.591 1.674 -15.929 1.00 81.75 304 THR A N 1
ATOM 2488 C CA . THR A 1 304 ? 39.924 2.449 -16.971 1.00 81.75 304 THR A CA 1
ATOM 2489 C C . THR A 1 304 ? 38.822 3.335 -16.386 1.00 81.75 304 THR A C 1
ATOM 2491 O O . THR A 1 304 ? 38.123 2.977 -15.433 1.00 81.75 304 THR A O 1
ATOM 2494 N N . ASP A 1 305 ? 38.541 4.461 -17.043 1.00 71.44 305 ASP A N 1
ATOM 2495 C CA . ASP A 1 305 ? 37.383 5.308 -16.722 1.00 71.44 305 ASP A CA 1
ATOM 2496 C C . ASP A 1 305 ? 36.058 4.530 -16.693 1.00 71.44 305 ASP A C 1
ATOM 2498 O O . ASP A 1 305 ? 35.123 4.854 -15.953 1.00 71.44 305 ASP A O 1
ATOM 2502 N N . ARG A 1 306 ? 35.943 3.502 -17.539 1.00 73.12 306 ARG A N 1
ATOM 2503 C CA . ARG A 1 306 ? 34.761 2.645 -17.622 1.00 73.12 306 ARG A CA 1
ATOM 2504 C C . ARG A 1 306 ? 34.598 1.794 -16.364 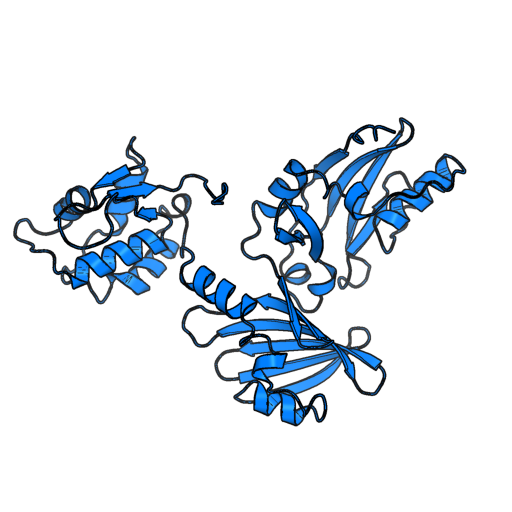1.00 73.12 306 ARG A C 1
ATOM 2506 O O . ARG A 1 306 ? 33.472 1.703 -15.873 1.00 73.12 306 ARG A O 1
ATOM 2513 N N . GLU A 1 307 ? 35.681 1.224 -15.845 1.00 79.50 307 GLU A N 1
ATOM 2514 C CA . GLU A 1 307 ? 35.698 0.458 -14.594 1.00 79.50 307 GLU A CA 1
ATOM 2515 C C . GLU A 1 307 ? 35.407 1.350 -13.392 1.00 79.50 307 GLU A C 1
ATOM 2517 O O . GLU A 1 307 ? 34.535 1.030 -12.588 1.00 79.50 307 GLU A O 1
ATOM 2522 N N . LEU A 1 308 ? 36.036 2.523 -13.312 1.00 78.19 308 LEU A N 1
ATOM 2523 C CA . LEU A 1 308 ? 35.796 3.461 -12.214 1.00 78.19 308 LEU A CA 1
ATOM 2524 C C . LEU A 1 308 ? 34.343 3.946 -12.185 1.00 78.19 308 LEU A C 1
ATOM 2526 O O . LEU A 1 308 ? 33.720 4.021 -11.125 1.00 78.19 308 LEU A O 1
ATOM 2530 N N . ARG A 1 309 ? 33.746 4.220 -13.352 1.00 73.94 309 ARG A N 1
ATOM 2531 C CA . ARG A 1 309 ? 32.307 4.522 -13.447 1.00 73.94 309 ARG A CA 1
ATOM 2532 C C . ARG A 1 309 ? 31.432 3.333 -13.051 1.00 73.94 309 ARG A C 1
ATOM 2534 O O . ARG A 1 309 ? 30.335 3.548 -12.535 1.00 73.94 309 ARG A O 1
ATOM 2541 N N . ALA A 1 310 ? 31.870 2.105 -13.318 1.00 78.62 310 ALA A N 1
ATOM 2542 C CA . ALA A 1 310 ? 31.150 0.895 -12.940 1.00 78.62 310 ALA A CA 1
ATOM 2543 C C . ALA A 1 310 ? 31.136 0.713 -11.419 1.00 78.62 310 ALA A C 1
ATOM 2545 O O . ALA A 1 310 ? 30.059 0.555 -10.847 1.00 78.62 310 ALA A O 1
ATOM 2546 N N . TRP A 1 311 ? 32.299 0.852 -10.782 1.00 84.19 311 TRP A N 1
ATOM 2547 C CA . TRP A 1 311 ? 32.448 0.815 -9.331 1.00 84.19 311 TRP A CA 1
ATOM 2548 C C . TRP A 1 311 ? 31.614 1.888 -8.650 1.00 84.19 311 TRP A C 1
ATOM 2550 O O . TRP A 1 311 ? 30.773 1.553 -7.830 1.00 84.19 311 TRP A O 1
ATOM 2560 N N . ARG A 1 312 ? 31.697 3.155 -9.068 1.00 80.81 312 ARG A N 1
ATOM 2561 C CA . ARG A 1 312 ? 30.853 4.224 -8.493 1.00 80.81 312 ARG A CA 1
ATOM 2562 C C . ARG A 1 312 ? 29.352 3.906 -8.549 1.00 80.81 312 ARG A C 1
ATOM 2564 O O . ARG A 1 312 ? 28.621 4.237 -7.620 1.00 80.81 312 ARG A O 1
ATOM 2571 N N . LYS A 1 313 ? 28.884 3.285 -9.640 1.00 77.38 313 LYS A N 1
ATOM 2572 C CA . LYS A 1 313 ? 27.481 2.859 -9.774 1.00 77.38 313 LYS A CA 1
ATOM 2573 C C . LYS A 1 313 ? 27.144 1.699 -8.843 1.00 77.38 313 LYS A C 1
ATOM 2575 O O . LYS A 1 313 ? 26.060 1.728 -8.271 1.00 77.38 313 LYS A O 1
ATOM 2580 N N . MET A 1 314 ? 28.048 0.730 -8.700 1.00 86.38 314 MET A N 1
ATOM 2581 C CA . MET A 1 314 ? 27.924 -0.356 -7.727 1.00 86.38 314 MET A CA 1
ATOM 2582 C C . MET A 1 314 ? 27.801 0.215 -6.313 1.00 86.38 314 MET A C 1
ATOM 2584 O O . MET A 1 314 ? 26.782 -0.017 -5.682 1.00 86.38 314 MET A O 1
ATOM 2588 N N . MET A 1 315 ? 28.751 1.056 -5.883 1.00 83.50 315 MET A N 1
ATOM 2589 C CA . MET A 1 315 ? 28.766 1.682 -4.553 1.00 83.50 315 MET A CA 1
ATOM 2590 C C . MET A 1 315 ? 27.434 2.366 -4.219 1.00 83.50 315 MET A C 1
ATOM 2592 O O . MET A 1 315 ? 26.830 2.099 -3.186 1.00 83.50 315 MET A O 1
ATOM 2596 N N . LYS A 1 316 ? 26.916 3.196 -5.137 1.00 77.12 316 LYS A N 1
ATOM 2597 C CA . LYS A 1 316 ? 25.618 3.864 -4.948 1.00 77.12 316 LYS A CA 1
ATOM 2598 C C . LYS A 1 316 ? 24.460 2.864 -4.824 1.00 77.12 316 LYS A C 1
ATOM 2600 O O . LYS A 1 316 ? 23.540 3.092 -4.051 1.00 77.12 316 LYS A O 1
ATOM 2605 N N . ASN A 1 317 ? 24.498 1.768 -5.585 1.00 76.44 317 ASN A N 1
ATOM 2606 C CA . ASN A 1 317 ? 23.438 0.758 -5.587 1.00 76.44 317 ASN A CA 1
ATOM 2607 C C . ASN A 1 317 ? 23.527 -0.234 -4.422 1.00 76.44 317 ASN A C 1
ATOM 2609 O O . ASN A 1 317 ? 22.620 -1.038 -4.283 1.00 76.44 317 ASN A O 1
ATOM 2613 N N . VAL A 1 318 ? 24.564 -0.195 -3.591 1.00 82.56 318 VAL A N 1
ATOM 2614 C CA . VAL A 1 318 ? 24.659 -1.044 -2.390 1.00 82.56 318 VAL A CA 1
ATOM 2615 C C . VAL A 1 318 ? 24.632 -0.223 -1.099 1.00 82.56 318 VAL A C 1
ATOM 2617 O O . VAL A 1 318 ? 25.060 -0.681 -0.046 1.00 82.56 318 VAL A O 1
ATOM 2620 N N . GLY A 1 319 ? 24.133 1.015 -1.177 1.00 73.94 319 GLY A N 1
ATOM 2621 C CA . GLY A 1 319 ? 23.869 1.850 -0.005 1.00 73.94 319 GLY A CA 1
ATOM 2622 C C . GLY A 1 319 ? 24.987 2.820 0.386 1.00 73.94 319 GLY A C 1
ATOM 2623 O O . GLY A 1 319 ? 24.896 3.418 1.455 1.00 73.94 319 GLY A O 1
ATOM 2624 N N . CYS A 1 320 ? 26.014 3.025 -0.449 1.00 77.94 320 CYS A N 1
ATOM 2625 C CA . CYS A 1 320 ? 27.067 4.011 -0.176 1.00 77.94 320 CYS A CA 1
ATOM 2626 C C . CYS A 1 320 ? 26.730 5.404 -0.725 1.00 77.94 320 CYS A C 1
ATOM 2628 O O . CYS A 1 320 ? 26.238 5.545 -1.851 1.00 77.94 320 CYS A O 1
ATOM 2630 N N . THR A 1 321 ? 27.140 6.447 -0.002 1.00 75.81 321 THR A N 1
ATOM 2631 C CA . THR A 1 321 ? 27.073 7.838 -0.479 1.00 75.81 321 THR A CA 1
ATOM 2632 C C . THR A 1 321 ? 28.432 8.301 -0.980 1.00 75.81 321 THR A C 1
ATOM 2634 O O . THR A 1 321 ? 29.444 8.108 -0.316 1.00 75.81 321 THR A O 1
ATOM 2637 N N . ASN A 1 322 ? 28.475 8.950 -2.146 1.00 71.88 322 ASN A N 1
ATOM 2638 C CA . ASN A 1 322 ? 29.677 9.658 -2.585 1.00 71.88 322 ASN A CA 1
ATOM 2639 C C . ASN A 1 322 ? 29.733 11.029 -1.897 1.00 71.88 322 ASN A C 1
ATOM 2641 O O . ASN A 1 322 ? 28.863 11.866 -2.140 1.00 71.88 322 ASN A O 1
ATOM 2645 N N . ILE A 1 323 ? 30.766 11.250 -1.087 1.00 67.19 323 ILE A N 1
ATOM 2646 C CA . ILE A 1 323 ? 30.960 12.467 -0.284 1.00 67.19 323 ILE A CA 1
ATOM 2647 C C . ILE A 1 323 ? 32.103 13.348 -0.805 1.00 67.19 323 ILE A C 1
ATOM 2649 O O . ILE A 1 323 ? 32.579 14.242 -0.111 1.00 67.19 323 ILE A O 1
ATOM 2653 N N . THR A 1 324 ? 32.560 13.108 -2.038 1.00 68.38 324 THR A N 1
ATOM 2654 C CA . THR A 1 324 ? 33.674 13.860 -2.629 1.00 68.38 324 THR A CA 1
ATOM 2655 C C . THR A 1 324 ? 33.323 15.360 -2.709 1.00 68.38 324 THR A C 1
ATOM 2657 O O . THR A 1 324 ? 32.341 15.711 -3.368 1.00 68.38 324 THR A O 1
ATOM 2660 N N . PRO A 1 325 ? 34.114 16.261 -2.093 1.00 48.44 325 PRO A N 1
ATOM 2661 C CA . PRO A 1 325 ? 33.717 17.655 -1.857 1.00 48.44 325 PRO A CA 1
ATOM 2662 C C . PRO A 1 325 ? 33.660 18.573 -3.098 1.00 48.44 325 PRO A C 1
ATOM 2664 O O . PRO A 1 325 ? 33.258 19.727 -2.967 1.00 48.44 325 PRO A O 1
ATOM 2667 N N . TYR A 1 326 ? 33.996 18.100 -4.310 1.00 50.78 326 TYR A N 1
ATOM 2668 C CA . TYR A 1 326 ? 34.111 18.955 -5.504 1.00 50.78 326 TYR A CA 1
ATOM 2669 C C . TYR A 1 326 ? 33.234 18.521 -6.692 1.00 50.78 326 TYR A C 1
ATOM 2671 O O . TYR A 1 326 ? 33.191 17.357 -7.099 1.00 50.78 326 TYR A O 1
ATOM 2679 N N . LYS A 1 327 ? 32.551 19.502 -7.303 1.00 46.34 327 LYS A N 1
ATOM 2680 C CA . LYS A 1 327 ? 31.783 19.345 -8.547 1.00 46.34 327 LYS A CA 1
ATOM 2681 C C . LYS A 1 327 ? 32.716 19.425 -9.761 1.00 46.34 327 LYS A C 1
ATOM 2683 O O . LYS A 1 327 ? 33.031 20.519 -10.195 1.00 46.34 327 LYS A O 1
ATOM 2688 N N . LYS A 1 328 ? 33.000 18.257 -10.354 1.00 46.72 328 LYS A N 1
ATOM 2689 C CA . LYS A 1 328 ? 33.593 18.030 -11.693 1.00 46.72 328 LYS A CA 1
ATOM 2690 C C . LYS A 1 328 ? 35.008 18.586 -11.937 1.00 46.72 328 LYS A C 1
ATOM 2692 O O . LYS A 1 328 ? 35.299 19.739 -11.686 1.00 46.72 328 LYS A O 1
ATOM 2697 N N . GLN A 1 329 ? 35.790 17.733 -12.606 1.00 47.19 329 GLN A N 1
ATOM 2698 C CA . GLN A 1 329 ? 37.050 18.031 -13.298 1.00 47.19 329 GLN A CA 1
ATOM 2699 C C . GLN A 1 329 ? 38.212 18.417 -12.390 1.00 47.19 329 GLN A C 1
ATOM 2701 O O . GLN A 1 329 ? 38.615 19.563 -12.337 1.00 47.19 329 GLN A O 1
ATOM 2706 N N . GLU A 1 330 ? 38.733 17.394 -11.716 1.00 47.28 330 GLU A N 1
ATOM 2707 C CA . GLU A 1 330 ? 40.156 17.084 -11.518 1.00 47.28 330 GLU A CA 1
ATOM 2708 C C . GLU A 1 330 ? 40.283 16.348 -10.185 1.00 47.28 330 GLU A C 1
ATOM 2710 O O . GLU A 1 330 ? 39.947 16.891 -9.141 1.00 47.28 330 GLU A O 1
ATOM 2715 N N . LEU A 1 331 ? 40.709 15.080 -10.252 1.00 47.25 331 LEU A N 1
ATOM 2716 C CA . LEU A 1 331 ? 41.585 14.378 -9.300 1.00 47.25 331 LEU A CA 1
ATOM 2717 C C . LEU A 1 331 ? 41.239 12.896 -9.109 1.00 47.25 331 LEU A C 1
ATOM 2719 O O . LEU A 1 331 ? 40.098 12.439 -9.167 1.00 47.25 331 LEU A O 1
ATOM 2723 N N . LYS A 1 332 ? 42.327 12.159 -8.885 1.00 53.41 332 LYS A N 1
ATOM 2724 C CA . LYS A 1 332 ? 42.498 10.705 -8.794 1.00 53.41 332 LYS A CA 1
ATOM 2725 C C . LYS A 1 332 ? 41.927 10.082 -7.504 1.00 53.41 332 LYS A C 1
ATOM 2727 O O . LYS A 1 332 ? 42.220 8.926 -7.225 1.00 53.41 332 LYS A O 1
ATOM 2732 N N . VAL A 1 333 ? 41.130 10.829 -6.733 1.00 57.78 333 VAL A N 1
ATOM 2733 C CA . VAL A 1 333 ? 40.744 10.508 -5.348 1.00 57.78 333 VAL A CA 1
ATOM 2734 C C . VAL A 1 333 ? 39.228 10.668 -5.190 1.00 57.78 333 VAL A C 1
ATOM 2736 O O . VAL A 1 333 ? 38.671 11.706 -5.541 1.00 57.78 333 VAL A O 1
ATOM 2739 N N . ILE A 1 334 ? 38.542 9.625 -4.715 1.00 64.56 334 ILE A N 1
ATOM 2740 C CA . ILE A 1 334 ? 37.075 9.576 -4.578 1.00 64.56 334 ILE A CA 1
ATOM 2741 C C . ILE A 1 334 ? 36.750 9.001 -3.204 1.00 64.56 334 ILE A C 1
ATOM 2743 O O . ILE A 1 334 ? 37.224 7.909 -2.895 1.00 64.56 334 ILE A O 1
ATOM 2747 N N . PHE A 1 335 ? 35.899 9.683 -2.438 1.00 68.69 335 PHE A N 1
ATOM 2748 C CA . PHE A 1 335 ? 35.495 9.236 -1.105 1.00 68.69 335 PHE A CA 1
ATOM 2749 C C . PHE A 1 335 ? 34.056 8.723 -1.078 1.00 68.69 335 PHE A C 1
ATOM 2751 O O . PHE A 1 335 ? 33.155 9.340 -1.660 1.00 68.69 335 PHE A O 1
ATOM 2758 N N . PHE A 1 336 ? 33.847 7.604 -0.389 1.00 73.25 336 PHE A N 1
ATOM 2759 C CA . PHE A 1 336 ? 32.528 7.039 -0.120 1.00 73.25 336 PHE A CA 1
ATOM 2760 C C . PHE A 1 336 ? 32.319 6.845 1.377 1.00 73.25 336 PHE A C 1
ATOM 2762 O O . PHE A 1 336 ? 33.260 6.502 2.083 1.00 73.25 336 PHE A O 1
ATOM 2769 N N . GLU A 1 337 ? 31.082 7.045 1.823 1.00 73.81 337 GLU A N 1
ATOM 2770 C CA . GLU A 1 337 ? 30.636 6.858 3.203 1.00 73.81 337 GLU A CA 1
ATOM 2771 C C . GLU A 1 337 ? 29.580 5.741 3.282 1.00 73.81 337 GLU A C 1
ATOM 2773 O O . GLU A 1 337 ? 28.705 5.645 2.406 1.00 73.81 337 GLU A O 1
ATOM 2778 N N . LEU A 1 338 ? 29.668 4.901 4.319 1.00 70.19 338 LEU A N 1
ATOM 2779 C CA . LEU A 1 338 ? 28.621 3.967 4.729 1.00 70.19 338 LEU A CA 1
ATOM 2780 C C . LEU A 1 338 ? 27.459 4.763 5.317 1.00 70.19 338 LEU A C 1
ATOM 2782 O O . LEU A 1 338 ? 27.604 5.427 6.340 1.00 70.19 338 LEU A O 1
ATOM 2786 N N . ASN A 1 339 ? 26.278 4.656 4.717 1.00 56.16 339 ASN A N 1
ATOM 2787 C CA . ASN A 1 339 ? 25.077 5.166 5.363 1.00 56.16 339 ASN A CA 1
ATOM 2788 C C . ASN A 1 339 ? 24.581 4.134 6.383 1.00 56.16 339 ASN A C 1
ATOM 2790 O O . ASN A 1 339 ? 2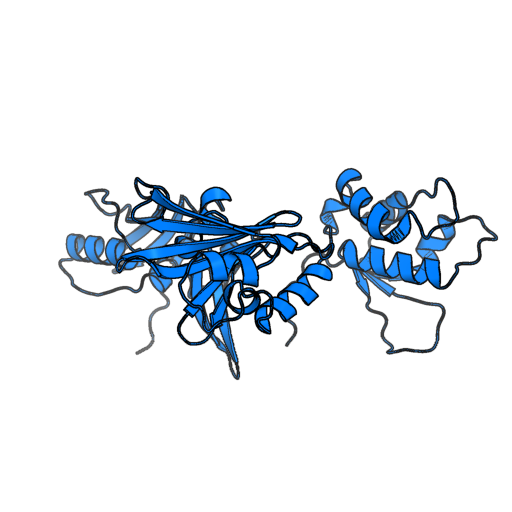3.631 3.397 6.110 1.00 56.16 339 ASN A O 1
ATOM 2794 N N . GLU A 1 340 ? 25.185 4.082 7.567 1.00 45.56 340 GLU A N 1
ATOM 2795 C CA . GLU A 1 340 ? 24.495 3.495 8.713 1.00 45.56 340 GLU A CA 1
ATOM 2796 C C . GLU A 1 340 ? 23.418 4.491 9.168 1.00 45.56 340 GLU A C 1
ATOM 2798 O O . GLU A 1 340 ? 23.698 5.496 9.810 1.00 45.56 340 GLU A O 1
ATOM 2803 N N . PHE A 1 341 ? 22.171 4.245 8.753 1.00 34.94 341 PHE A N 1
ATOM 2804 C CA . PHE A 1 341 ? 20.976 5.004 9.147 1.00 34.94 341 PHE A CA 1
ATOM 2805 C C . PHE A 1 341 ? 20.986 6.519 8.879 1.00 34.94 341 PHE A C 1
ATOM 2807 O O . PHE A 1 341 ? 21.060 7.307 9.813 1.00 34.94 341 PHE A O 1
ATOM 2814 N N . ILE A 1 342 ? 20.713 6.950 7.638 1.00 29.06 342 ILE A N 1
ATOM 2815 C CA . ILE A 1 342 ? 20.211 8.313 7.361 1.00 29.06 342 ILE A CA 1
ATOM 2816 C C . ILE A 1 342 ? 19.182 8.292 6.208 1.00 29.06 342 ILE A C 1
ATOM 2818 O O . ILE A 1 342 ? 19.517 8.408 5.035 1.00 29.06 342 ILE A O 1
ATOM 2822 N N . PHE A 1 343 ? 17.894 8.198 6.555 1.00 27.34 343 PHE A N 1
ATOM 2823 C CA . PHE A 1 343 ? 16.859 9.057 5.953 1.00 27.34 343 PHE A CA 1
ATOM 2824 C C . PHE A 1 343 ? 16.458 10.117 6.998 1.00 27.34 343 PHE A C 1
ATOM 2826 O O . PHE A 1 343 ? 15.285 10.346 7.285 1.00 27.34 343 PHE A O 1
ATOM 2833 N N . THR A 1 344 ? 17.445 10.758 7.623 1.00 25.81 344 THR A N 1
ATOM 2834 C CA . THR A 1 344 ? 17.263 12.101 8.172 1.00 25.81 344 THR A CA 1
ATOM 2835 C C . THR A 1 344 ? 17.383 13.102 7.026 1.00 25.81 344 THR A C 1
ATOM 2837 O O . THR A 1 344 ? 18.379 13.157 6.313 1.00 25.81 344 THR A O 1
ATOM 2840 N N . GLU A 1 345 ? 16.271 13.802 6.811 1.00 31.89 345 GLU A N 1
ATOM 2841 C CA . GLU A 1 345 ? 16.154 15.171 6.307 1.00 31.89 345 GLU A CA 1
ATOM 2842 C C . GLU A 1 345 ? 17.315 15.705 5.453 1.00 31.89 345 GLU A C 1
ATOM 2844 O O . GLU A 1 345 ? 18.389 16.037 5.952 1.00 31.89 345 GLU A O 1
ATOM 2849 N N . LYS A 1 346 ? 17.030 15.958 4.172 1.00 25.39 346 LYS A N 1
ATOM 2850 C CA . LYS A 1 346 ? 17.612 17.120 3.500 1.00 25.39 346 LYS A CA 1
ATOM 2851 C C . LYS A 1 346 ? 16.493 18.025 2.990 1.00 25.39 346 LYS A C 1
ATOM 2853 O O . LYS A 1 346 ? 15.516 17.544 2.418 1.00 25.39 346 LYS A O 1
ATOM 2858 N N . ILE A 1 347 ? 16.694 19.287 3.362 1.00 30.27 347 ILE A N 1
ATOM 2859 C CA . ILE A 1 347 ? 15.865 20.497 3.320 1.00 30.27 347 ILE A CA 1
ATOM 2860 C C . ILE A 1 347 ? 15.286 20.778 1.939 1.00 30.27 347 ILE A C 1
ATOM 2862 O O . ILE A 1 347 ? 16.020 20.553 0.948 1.00 30.27 347 ILE A O 1
#

Sequence (347 aa):
MFSKKQAIQLLATGNLVPTLHYGIYAINWWMFIDRKMPNEKKQMCIPLRLNMRVQLELNKTKFIVRIVSAEDNMKPGYVCESDVAAKIYLSASEAVNKTYNNLFNNKTRYSGPSVLGFDNENITKELLSDVLFCPFKITVDKLSILIINLGNSNGDMSGYQSSFIYKYQDKQSLFIQKVERKYCYIEVFQNKEKVAYYHDASPTDVWKKTGILKNYNGSILFGIEHPVTINVLKNYVESPICSVNEWGDIEVMSQAFEKHLKRKISVVGLNWHKFFIEWKEQESNIIELMLHLKPLYPLDHEFTDRELRAWRKMMKNVGCTNITPYKKQELKVIFFELNEFIFTEKI

Foldseek 3Di:
DDPDLWPKDWPDLAAPDCCLCQNLLVVQQWDWDFDDDVPDTDIDIFGNHAQTWMWTADPNDIWIKGWHQDPVSNHTWIFTPLDPVRDTHRA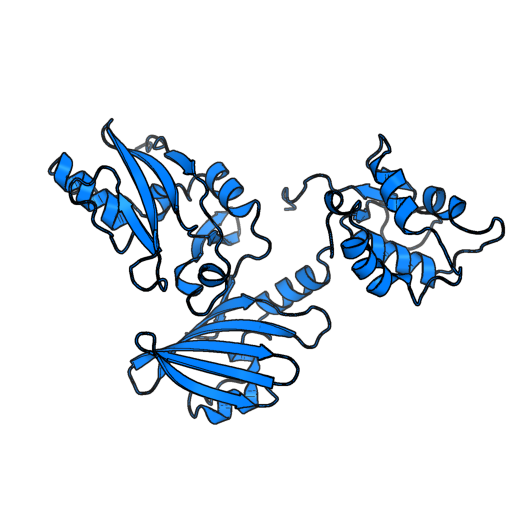QQVRVQVSVCVVPVDRDTDDRCVSSVVVPPVSRCVRCVPPPDGWDWDDDPPWTKIWRDQADLPPQSAATWMWTWDADPNDTWIWIWGRHRQKIKIFIDDPRDGPDIFMDRDQQVRVVVSVPPPVDRRCVVSVCPPPVNVVVSVVVNLEALAALVCLVPPVSLVVLCVVQPPVQDPDPPQPVSVLSVVCSPDPFQKDWPCVSVCVRDPVPDDDDPSNVRSVVSSCSNHQKDWPPPDDDDDDPTTMIGHPPDDPPDDD

Solvent-accessible surface area (backbone atoms only — not comparable to full-atom values): 19993 Å² total; per-residue (Å²): 130,85,74,75,79,66,61,63,45,80,76,35,74,46,42,87,48,61,70,42,58,62,33,94,42,18,82,54,26,48,46,80,44,79,42,86,50,94,95,44,83,48,72,43,67,43,69,62,27,45,58,18,26,26,37,34,54,54,95,95,37,79,40,39,41,33,32,37,68,32,102,77,63,52,41,58,19,14,30,25,74,74,30,92,80,64,54,76,26,86,34,55,24,54,22,49,31,53,39,47,23,73,76,66,79,39,87,68,81,58,56,34,57,62,64,67,31,63,80,36,66,68,54,46,50,61,64,44,69,86,56,90,73,77,52,48,77,47,74,57,93,90,42,60,37,37,41,58,38,74,37,42,76,87,76,60,30,32,58,19,28,24,34,36,73,48,74,52,95,90,35,78,24,42,38,39,35,38,27,53,65,70,34,20,36,42,39,32,31,43,99,89,39,77,77,45,76,44,67,28,73,38,47,45,58,27,39,59,72,68,74,53,75,78,91,52,59,18,45,59,75,60,38,63,74,34,70,68,46,45,52,51,48,55,54,54,63,62,45,45,80,38,47,66,85,47,57,82,38,62,71,66,47,42,56,46,37,60,76,38,37,66,88,49,57,88,66,83,85,58,65,67,64,55,53,54,49,57,49,72,72,44,94,55,58,61,47,52,53,59,75,66,48,52,81,64,46,64,96,84,64,78,86,48,74,66,37,54,55,23,49,57,51,35,43,38,30,41,35,32,44,80,66,55,93,69,89,79,92,86,74,96,72,49,36,37,31,60,57,82,83,72,92,69,83,82,134

Secondary structure (DSSP, 8-state):
-------EEEEE--B--HHHHSSTTGGGTEEEEEEEETTEEEEEEEE--BT-EEEEEETTEEEEEEEEE-TTSSSEEEEETT-TT---BSSHHHHHHHHHHHHHS------HHHHTTTT-HHHHHHHHTT-S---EEEEETTEEEEEEEE--TTTT-TTEEEEEEEEETTEEEEEEEEEETTEEEEEEEETTEEEEEEEESSHHHHHHHH-S-TTS-HHHHHTTTSHHHHHHHHHHHTS-SS-GGGGG-HHHHHHHHHHHTTTT--STT--HHHHHHHHHTSS-SEEEHHHHHGGGS-TTPPPPHHHHHHHHHHHHHTTEEE--S--SS--S--EEEE-SS------

Mean predicted aligned error: 13.71 Å

pLDDT: mean 83.21, std 15.3, range [25.39, 98.25]

Organism: NCBI:txid588596

Radius of gyration: 25.17 Å; Cα contacts (8 Å, |Δi|>4): 578; chains: 1; bounding box: 74×41×59 Å

=== Feature glossary ===
The record interleaves many kinds of information about one protein. Here is each kind framed as the question it answers.

Q: What known structures does this most resemble?
A: Structural nearest neighbors (via Foldseek easy-search vs the PDB). Reported per hit: target PDB id, E-value, and alignment TM-score. A TM-score above ~0.5 is the conventional threshold for 'same fold'.

Q: Where is each backbone atom in 3D?
A: The mmCIF table is the protein's shape written out atom by atom. For each backbone N, Cα, C, and carbonyl O, it records an (x, y, z) coordinate triple in Å plus the residue type, chain letter, and residue number.

Q: What are the backbone torsion angles?
A: The φ/ψ torsion pair specifies the backbone conformation at each residue. φ rotates about the N–Cα bond, ψ about the Cα–C bond. Steric clashes forbid most of the (φ, ψ) plane — the allowed regions (α-helix basin, β-sheet basin, left-handed helix) are the Ramachandran-allowed regions.

Q: Which residues are buried vs exposed?
A: Solvent-accessible surface area (SASA) is the area in Å² traced out by the centre of a 1.4 Å probe sphere (a water molecule) rolled over the protein's van der Waals surface (Shrake–Rupley / Lee–Richards construction). Buried residues have near-zero SASA; fully exposed residues can exceed 200 Å². The total SASA scales roughly with the number of surface residues.

Q: How confident is the AlphaFold model at each residue?
A: pLDDT is the predicted lDDT-Cα score: AlphaFold's confidence that the local environment of each residue (all inter-atomic distances within 15 Å) is correctly placed. It is a per-residue number between 0 and 100, with higher meaning more reliable.

Q: What does the local fold look like, residue by residue?
A: 3Di is Foldseek's structural alphabet. Each residue is assigned one of twenty discrete states based on how its Cα sits relative to its spatial (not sequential) neighbors. Aligning 3Di strings finds structural homologs roughly as well as full 3D superposition, but orders of magnitude faster.

Q: How big and how compact is the whole molecule?
A: Radius of gyration (Rg) is the root-mean-square distance of Cα atoms from their centroid — a single number for overall size and compactness. A globular domain of N residues has Rg ≈ 2.2·N^0.38 Å; an extended or disordered chain has a much larger Rg. The Cα contact count is the number of residue pairs whose Cα atoms are within 8 Å and are more than four positions apart in sequence — a standard proxy for tertiary packing density. The bounding box is the smallest axis-aligned box enclosing all Cα atoms.

Q: Which residues are in helices, strands, or loops?
A: DSSP 8-state secondary structure assigns each residue one of H (α-helix), G (3₁₀-helix), I (π-helix), E (extended β-strand), B (isolated β-bridge), T (hydrogen-bonded turn), S (bend), or '-' (coil). The assignment is computed from backbone hydrogen-bond geometry via the Kabsch–Sander algorithm.

Q: How mobile is each atom in the crystal?
A: Crystallographic B-factors measure how much each atom's electron density is smeared out, in Å². They rise in mobile loops and surface residues and fall in the buried interior. In AlphaFold models this column is repurposed to hold pLDDT instead.

Q: What if only a Cα trace is available?
A: P-SEA three-state annotation labels each residue as helix, strand, or coil based purely on the geometry of the Cα trace. It serves as a fallback when the full backbone (and thus DSSP) is unavailable.

Q: What family and function is it annotated with?
A: Database cross-references. InterPro integrates a dozen domain/family signature databases into unified entries with residue-range hits. GO terms attach function/process/location labels with evidence codes. CATH codes position the fold in a four-level structural taxonomy. Organism is the NCBI-taxonomy species name.

Q: Are the domains correctly placed relative to each other?
A: Predicted Aligned Error (PAE) is an AlphaFold confidence matrix: entry (i, j) is the expected error in the position of residue j, in ångströms, when the prediction is superimposed on the true structure at residue i. Low PAE within a block of residues means that block is internally rigid and well-predicted; high PAE between two blocks means their relative placement is uncertain even if each block individually is confident.

Q: What do the diagnostic plots show?
A: Three diagnostic plots accompany the record. The Cα contact map visualizes the tertiary structure as a 2D adjacency matrix (8 Å cutoff, sequence-local contacts suppressed). The Ramachandran plot shows the distribution of backbone (φ, ψ) torsions, with points in the α and β basins reflecting secondary structure content. The PAE plot shows AlphaFold's inter-residue confidence as a color matrix.

Q: What is the amino-acid chain?
A: Primary structure: the covalent order of the twenty standard amino acids along the backbone. Two proteins with the same sequence will (almost always) fold to the same structure; two with 30% identity often share a fold but not the details.

Q: What do the rendered images show?
A: The six renders are orthographic views along the three Cartesian axes in both directions. Representation (cartoon, sticks, or surface) and color scheme (sequence-rainbow or by-chain) vary across proteins so the training set covers all the common visualization conventions.